Protein AF-0000000084554571 (afdb_homodimer)

Organism: NCBI:txid1418104

Solvent-accessible surface area (backbone atoms only — not comparable to full-atom values): 9280 Å² total; per-residue (Å²): 122,33,63,62,9,47,50,48,12,53,49,46,50,53,52,50,56,53,48,49,58,49,36,53,51,41,32,42,74,55,37,55,74,53,37,63,59,28,46,54,51,13,52,53,28,38,54,49,6,30,70,32,82,52,64,67,61,8,25,53,29,8,32,51,10,44,44,26,48,49,40,39,61,46,19,54,52,48,51,51,37,31,74,70,64,78,42,79,74,43,83,86,57,129,123,34,63,62,9,47,51,47,13,54,49,46,50,52,52,51,55,55,48,48,58,50,36,53,51,41,32,42,75,56,38,55,76,53,37,62,60,28,47,54,50,13,52,52,27,39,54,49,6,31,71,33,82,52,63,68,60,7,26,53,29,8,33,51,10,46,45,26,45,50,39,39,59,46,18,54,51,49,50,52,36,31,73,72,62,76,41,81,74,42,83,86,56,127

Structure (mmCIF, N/CA/C/O backbone):
data_AF-0000000084554571-model_v1
#
loop_
_entity.id
_entity.type
_entity.pdbx_description
1 polymer 'DUF4491 domain-containing protein'
#
loop_
_atom_site.group_PDB
_atom_site.id
_atom_site.type_symbol
_atom_site.label_atom_id
_atom_site.label_alt_id
_atom_site.label_comp_id
_atom_site.label_asym_id
_atom_site.label_entity_id
_atom_site.label_seq_id
_atom_site.pdbx_PDB_ins_code
_atom_site.Cartn_x
_atom_site.Cartn_y
_atom_site.Cartn_z
_atom_site.occupancy
_atom_site.B_iso_or_equiv
_atom_site.auth_seq_id
_atom_site.auth_comp_id
_atom_site.auth_asym_id
_atom_site.auth_atom_id
_atom_site.pdbx_PDB_model_num
ATOM 1 N N . MET A 1 1 ? -8.141 -26 0.543 1 84.19 1 MET A N 1
ATOM 2 C CA . MET A 1 1 ? -7.895 -24.609 0.918 1 84.19 1 MET A CA 1
ATOM 3 C C . MET A 1 1 ? -6.672 -24.062 0.195 1 84.19 1 MET A C 1
ATOM 5 O O . MET A 1 1 ? -5.703 -24.781 -0.039 1 84.19 1 MET A O 1
ATOM 9 N N . ASN A 1 2 ? -6.832 -22.969 -0.368 1 90.94 2 ASN A N 1
ATOM 10 C CA . ASN A 1 2 ? -5.738 -22.281 -1.036 1 90.94 2 ASN A CA 1
ATOM 11 C C . ASN A 1 2 ? -5.121 -21.203 -0.134 1 90.94 2 ASN A C 1
ATOM 13 O O . ASN A 1 2 ? -5.633 -20.094 -0.04 1 90.94 2 ASN A O 1
ATOM 17 N N . PHE A 1 3 ? -3.945 -21.531 0.481 1 95 3 PHE A N 1
ATOM 18 C CA . PHE A 1 3 ? -3.334 -20.641 1.462 1 95 3 PHE A CA 1
ATOM 19 C C . PHE A 1 3 ? -2.439 -19.625 0.777 1 95 3 PHE A C 1
ATOM 21 O O . PHE A 1 3 ? -2.049 -18.625 1.389 1 95 3 PHE A O 1
ATOM 28 N N . GLN A 1 4 ? -2.219 -19.812 -0.454 1 95.25 4 GLN A N 1
ATOM 29 C CA . GLN A 1 4 ? -1.295 -18.922 -1.146 1 95.25 4 GLN A CA 1
ATOM 30 C C . GLN A 1 4 ? -1.872 -17.516 -1.262 1 95.25 4 GLN A C 1
ATOM 32 O O . GLN A 1 4 ? -1.138 -16.531 -1.175 1 95.25 4 GLN A O 1
ATOM 37 N N . GLY A 1 5 ? -3.184 -17.5 -1.408 1 96.69 5 GLY A N 1
ATOM 38 C CA . GLY A 1 5 ? -3.822 -16.203 -1.517 1 96.69 5 GLY A CA 1
ATOM 39 C C . GLY A 1 5 ? -3.635 -15.344 -0.282 1 96.69 5 GLY A C 1
ATOM 40 O O . GLY A 1 5 ? -3.299 -14.164 -0.388 1 96.69 5 GLY A O 1
ATOM 41 N N . ILE A 1 6 ? -3.764 -15.906 0.87 1 97.06 6 ILE A N 1
ATOM 42 C CA . ILE A 1 6 ? -3.66 -15.133 2.102 1 97.06 6 ILE A CA 1
ATOM 43 C C . ILE A 1 6 ? -2.195 -14.812 2.391 1 97.06 6 ILE A C 1
ATOM 45 O O . ILE A 1 6 ? -1.877 -13.75 2.926 1 97.06 6 ILE A O 1
ATOM 49 N N . ILE A 1 7 ? -1.339 -15.664 2.02 1 97.94 7 ILE A N 1
ATOM 50 C CA . ILE A 1 7 ? 0.089 -15.414 2.184 1 97.94 7 ILE A CA 1
ATOM 51 C C . ILE A 1 7 ? 0.515 -14.25 1.298 1 97.94 7 ILE A C 1
ATOM 53 O O . ILE A 1 7 ? 1.23 -13.352 1.746 1 97.94 7 ILE A O 1
ATOM 57 N N . ILE A 1 8 ? 0.062 -14.242 0.077 1 98.06 8 ILE A N 1
ATOM 58 C CA . ILE A 1 8 ? 0.369 -13.148 -0.838 1 98.06 8 ILE A CA 1
ATOM 59 C C . ILE A 1 8 ? -0.195 -11.836 -0.288 1 98.06 8 ILE A C 1
ATOM 61 O O . ILE A 1 8 ? 0.486 -10.812 -0.293 1 98.06 8 ILE A O 1
ATOM 65 N N . GLY A 1 9 ? -1.412 -11.883 0.212 1 97.81 9 GLY A N 1
ATOM 66 C CA . GLY A 1 9 ? -1.988 -10.695 0.816 1 97.81 9 GLY A CA 1
ATOM 67 C C . GLY A 1 9 ? -1.173 -10.164 1.979 1 97.81 9 GLY A C 1
ATOM 68 O O . GLY A 1 9 ? -0.836 -8.977 2.018 1 97.81 9 GLY A O 1
ATOM 69 N N . LEU A 1 10 ? -0.844 -11.047 2.84 1 97.75 10 LEU A N 1
ATOM 70 C CA . LEU A 1 10 ? -0.085 -10.672 4.027 1 97.75 10 LEU A CA 1
ATOM 71 C C . LEU A 1 10 ? 1.273 -10.094 3.646 1 97.75 10 LEU A C 1
ATOM 73 O O . LEU A 1 10 ? 1.642 -9.008 4.102 1 97.75 10 LEU A O 1
ATOM 77 N N . PHE A 1 11 ? 1.975 -10.703 2.807 1 98.19 11 PHE A N 1
ATOM 78 C CA . PHE A 1 11 ? 3.332 -10.289 2.473 1 98.19 11 PHE A CA 1
ATOM 79 C C . PHE A 1 11 ? 3.316 -9.078 1.545 1 98.19 11 PHE A C 1
ATOM 81 O O . PHE A 1 11 ? 4.266 -8.289 1.526 1 98.19 11 PHE A O 1
ATOM 88 N N . SER A 1 12 ? 2.234 -8.898 0.736 1 97.81 12 SER A N 1
ATOM 89 C CA . SER A 1 12 ? 2.096 -7.664 -0.023 1 97.81 12 SER A CA 1
ATOM 90 C C . SER A 1 12 ? 2.088 -6.449 0.898 1 97.81 12 SER A C 1
ATOM 92 O O . SER A 1 12 ? 2.783 -5.465 0.642 1 97.81 12 SER A O 1
ATOM 94 N N . PHE A 1 13 ? 1.405 -6.582 1.97 1 97.5 13 PHE A N 1
ATOM 95 C CA . PHE A 1 13 ? 1.312 -5.473 2.908 1 97.5 13 PHE A CA 1
ATOM 96 C C . PHE A 1 13 ? 2.635 -5.266 3.637 1 97.5 13 PHE A C 1
ATOM 98 O O . PHE A 1 13 ? 3.025 -4.133 3.92 1 97.5 13 PHE A O 1
ATOM 105 N N . LEU A 1 14 ? 3.291 -6.297 3.949 1 97.69 14 LEU A N 1
ATOM 106 C CA . LEU A 1 14 ? 4.598 -6.176 4.586 1 97.69 14 LEU A CA 1
ATOM 107 C C . LEU A 1 14 ? 5.594 -5.492 3.652 1 97.69 14 LEU A C 1
ATOM 109 O O . LEU A 1 14 ? 6.32 -4.586 4.07 1 97.69 14 LEU A O 1
ATOM 113 N N . ILE A 1 15 ? 5.535 -5.875 2.367 1 98.38 15 ILE A N 1
ATOM 114 C CA . ILE A 1 15 ? 6.426 -5.293 1.37 1 98.38 15 ILE A CA 1
ATOM 115 C C . ILE A 1 15 ? 6.113 -3.807 1.205 1 98.38 15 ILE A C 1
ATOM 117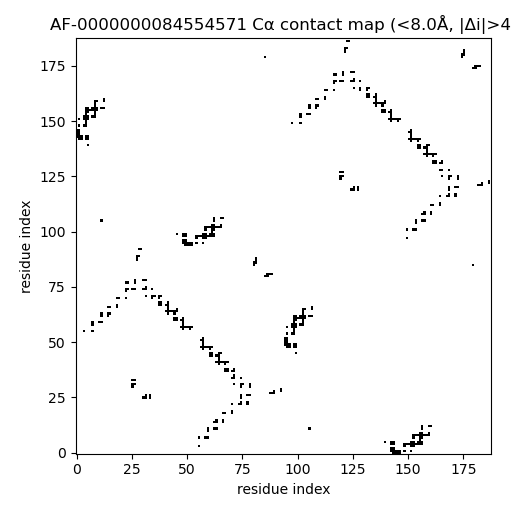 O O . ILE A 1 15 ? 7.004 -2.963 1.316 1 98.38 15 ILE A O 1
ATOM 121 N N . ILE A 1 16 ? 4.871 -3.523 0.999 1 97.12 16 ILE A N 1
ATOM 122 C CA . ILE A 1 16 ? 4.457 -2.145 0.766 1 97.12 16 ILE A CA 1
ATOM 123 C C . ILE A 1 16 ? 4.734 -1.306 2.012 1 97.12 16 ILE A C 1
ATOM 125 O O . ILE A 1 16 ? 5.215 -0.174 1.911 1 97.12 16 ILE A O 1
ATOM 129 N N . GLY A 1 17 ? 4.508 -1.879 3.18 1 95.88 17 GLY A N 1
ATOM 130 C CA . GLY A 1 17 ? 4.805 -1.206 4.434 1 95.88 17 GLY A CA 1
ATOM 131 C C . GLY A 1 17 ? 6.273 -0.862 4.594 1 95.88 17 GLY A C 1
ATOM 132 O O . GLY A 1 17 ? 6.613 0.205 5.109 1 95.88 17 GLY A O 1
ATOM 133 N N . ILE A 1 18 ? 7.09 -1.704 4.176 1 98.12 18 ILE A N 1
ATOM 134 C CA . ILE A 1 18 ? 8.531 -1.5 4.266 1 98.12 18 ILE A CA 1
ATOM 135 C C . ILE A 1 18 ? 8.961 -0.421 3.273 1 98.12 18 ILE A C 1
ATOM 137 O O . ILE A 1 18 ? 9.883 0.353 3.551 1 98.12 18 ILE A O 1
ATOM 141 N N . PHE A 1 19 ? 8.32 -0.324 2.162 1 98.38 19 PHE A N 1
ATOM 142 C CA . PHE A 1 19 ? 8.703 0.639 1.136 1 98.38 19 PHE A CA 1
ATOM 143 C C . PHE A 1 19 ? 8.375 2.061 1.578 1 98.38 19 PHE A C 1
ATOM 145 O O . PHE A 1 19 ? 9.023 3.016 1.147 1 98.38 19 PHE A O 1
ATOM 152 N N . HIS A 1 20 ? 7.426 2.264 2.531 1 97 20 HIS A N 1
ATOM 153 C CA . HIS A 1 20 ? 7.078 3.596 3.012 1 97 20 HIS A CA 1
ATOM 154 C C . HIS A 1 20 ? 8.258 4.258 3.715 1 97 20 HIS A C 1
ATOM 156 O O . HIS A 1 20 ? 8.734 5.309 3.281 1 97 20 HIS A O 1
ATOM 162 N N . PRO A 1 21 ? 8.758 3.625 4.73 1 97.56 21 PRO A N 1
ATOM 163 C CA . PRO A 1 21 ? 9.906 4.266 5.371 1 97.56 21 PRO A CA 1
ATOM 164 C C . PRO A 1 21 ? 11.125 4.355 4.449 1 97.56 21 PRO A C 1
ATOM 166 O O . PRO A 1 21 ? 11.922 5.285 4.57 1 97.56 21 PRO A O 1
ATOM 169 N N . ILE A 1 22 ? 11.266 3.453 3.58 1 98.38 22 ILE A N 1
ATOM 170 C CA . ILE A 1 22 ? 12.352 3.531 2.605 1 98.38 22 ILE A CA 1
ATOM 171 C C . ILE A 1 22 ? 12.227 4.82 1.798 1 98.38 22 ILE A C 1
ATOM 173 O O . ILE A 1 22 ? 13.211 5.535 1.604 1 98.38 22 ILE A O 1
ATOM 177 N N . VAL A 1 23 ? 11.008 5.102 1.328 1 98.38 23 VAL A N 1
ATOM 178 C CA . VAL A 1 23 ? 10.758 6.305 0.541 1 98.38 23 VAL A CA 1
ATOM 179 C C . VAL A 1 23 ? 11.008 7.547 1.399 1 98.38 23 VAL A C 1
ATOM 181 O O . VAL A 1 23 ? 11.609 8.516 0.939 1 98.38 23 VAL A O 1
ATOM 184 N N . ILE A 1 24 ? 10.547 7.496 2.658 1 97.94 24 ILE A N 1
ATOM 185 C CA . ILE A 1 24 ? 10.719 8.625 3.566 1 97.94 24 ILE A CA 1
ATOM 186 C C . ILE A 1 24 ? 12.211 8.898 3.779 1 97.94 24 ILE A C 1
ATOM 188 O O . ILE A 1 24 ? 12.664 10.031 3.615 1 97.94 24 ILE A O 1
ATOM 192 N N . LYS A 1 25 ? 12.93 7.875 4.086 1 97.5 25 LYS A N 1
ATOM 193 C CA . LYS A 1 25 ? 14.367 8.031 4.316 1 97.5 25 LYS A CA 1
ATOM 194 C C . LYS A 1 25 ? 15.094 8.406 3.027 1 97.5 25 LYS A C 1
ATOM 196 O O . LYS A 1 25 ? 16.031 9.203 3.049 1 97.5 25 LYS A O 1
ATOM 201 N N . GLY A 1 26 ? 14.703 7.801 1.916 1 97.06 26 GLY A N 1
ATOM 202 C CA . GLY A 1 26 ? 15.281 8.156 0.63 1 97.06 26 GLY A CA 1
ATOM 203 C C . GLY A 1 26 ? 15.133 9.625 0.294 1 97.06 26 GLY A C 1
ATOM 204 O O . GLY A 1 26 ? 16.094 10.266 -0.125 1 97.06 26 GLY A O 1
ATOM 205 N N . GLU A 1 27 ? 13.914 10.062 0.47 1 96.62 27 GLU A N 1
ATOM 206 C CA . GLU A 1 27 ? 13.672 11.484 0.215 1 96.62 27 GLU A CA 1
ATOM 207 C C . GLU A 1 27 ? 14.477 12.359 1.174 1 96.62 27 GLU A C 1
ATOM 209 O O . GLU A 1 27 ? 15.023 13.391 0.773 1 96.62 27 GLU A O 1
ATOM 214 N N . TYR A 1 28 ? 14.539 11.93 2.443 1 96.81 28 TYR A N 1
ATOM 215 C CA . TYR A 1 28 ? 15.242 12.688 3.479 1 96.81 28 TYR A CA 1
ATOM 216 C C . TYR A 1 28 ? 16.719 12.828 3.146 1 96.81 28 TYR A C 1
ATOM 218 O O . TYR A 1 28 ? 17.281 13.93 3.215 1 96.81 28 TYR A O 1
ATOM 226 N N . TYR A 1 29 ? 17.359 11.844 2.643 1 96.62 29 TYR A N 1
ATOM 227 C CA . TYR A 1 29 ? 18.797 11.852 2.453 1 96.62 29 TYR A CA 1
ATOM 228 C C . TYR A 1 29 ? 19.156 12.25 1.027 1 96.62 29 TYR A C 1
ATOM 230 O O . TYR A 1 29 ? 20.203 12.875 0.794 1 96.62 29 TYR A O 1
ATOM 238 N N . PHE A 1 30 ? 18.281 11.938 -0.005 1 95.56 30 PHE A N 1
ATOM 239 C CA . PHE A 1 30 ? 18.719 12.062 -1.392 1 95.56 30 PHE A CA 1
ATOM 240 C C . PHE A 1 30 ? 17.719 12.875 -2.201 1 95.56 30 PHE A C 1
ATOM 242 O O . PHE A 1 30 ? 17.922 13.102 -3.396 1 95.56 30 PHE A O 1
ATOM 249 N N . SER A 1 31 ? 16.609 13.297 -1.577 1 93.5 31 SER A N 1
ATOM 250 C CA . SER A 1 31 ? 15.516 13.969 -2.291 1 93.5 31 SER A CA 1
ATOM 251 C C . SER A 1 31 ? 14.891 13.047 -3.328 1 93.5 31 SER A C 1
ATOM 253 O O . SER A 1 31 ? 15.117 11.836 -3.312 1 93.5 31 SER A O 1
ATOM 255 N N . LYS A 1 32 ? 14.016 13.531 -4.145 1 95.62 32 LYS A N 1
ATOM 256 C CA . LYS A 1 32 ? 13.328 12.734 -5.152 1 95.62 32 LYS A CA 1
ATOM 257 C C . LYS A 1 32 ? 14.281 12.312 -6.266 1 95.62 32 LYS A C 1
ATOM 259 O O . LYS A 1 32 ? 13.922 11.516 -7.133 1 95.62 32 LYS A O 1
ATOM 264 N N . LYS A 1 33 ? 15.438 12.75 -6.23 1 96.12 33 LYS A N 1
ATOM 265 C CA . LYS A 1 33 ? 16.406 12.508 -7.293 1 96.12 33 LYS A CA 1
ATOM 266 C C . LYS A 1 33 ? 16.844 11.047 -7.32 1 96.12 33 LYS A C 1
ATOM 268 O O . LYS A 1 33 ? 17.469 10.594 -8.281 1 96.12 33 LYS A O 1
ATOM 273 N N . ILE A 1 34 ? 16.5 10.328 -6.332 1 97.38 34 ILE A N 1
ATOM 274 C CA . ILE A 1 34 ? 16.891 8.93 -6.258 1 97.38 34 ILE A CA 1
ATOM 275 C C . ILE A 1 34 ? 15.891 8.07 -7.039 1 97.38 34 ILE A C 1
ATOM 277 O O . ILE A 1 34 ? 15.992 6.84 -7.043 1 97.38 34 ILE A O 1
ATOM 281 N N . TRP A 1 35 ? 14.938 8.664 -7.734 1 98 35 TRP A N 1
ATOM 282 C CA . TRP A 1 35 ? 13.844 7.977 -8.414 1 98 35 TRP A CA 1
ATOM 283 C C . TRP A 1 35 ? 14.375 6.957 -9.414 1 98 35 TRP A C 1
ATOM 285 O O . TRP A 1 35 ? 13.781 5.895 -9.602 1 98 35 TRP A O 1
ATOM 295 N N . PRO A 1 36 ? 15.578 7.148 -10.078 1 98.5 36 PRO A N 1
ATOM 296 C CA . PRO A 1 36 ? 16.031 6.18 -11.078 1 98.5 36 PRO A CA 1
ATOM 297 C C . PRO A 1 36 ? 16.391 4.828 -10.461 1 98.5 36 PRO A C 1
ATOM 299 O O . PRO A 1 36 ? 16.281 3.795 -11.125 1 98.5 36 PRO A O 1
ATOM 302 N N . ILE A 1 37 ? 16.875 4.848 -9.242 1 98.5 37 ILE A N 1
ATOM 303 C CA . ILE A 1 37 ? 17.203 3.605 -8.547 1 98.5 37 ILE A CA 1
ATOM 304 C C . ILE A 1 37 ? 15.945 2.758 -8.398 1 98.5 37 ILE A C 1
ATOM 306 O O . ILE A 1 37 ? 15.969 1.546 -8.633 1 98.5 37 ILE A O 1
ATOM 310 N N . PH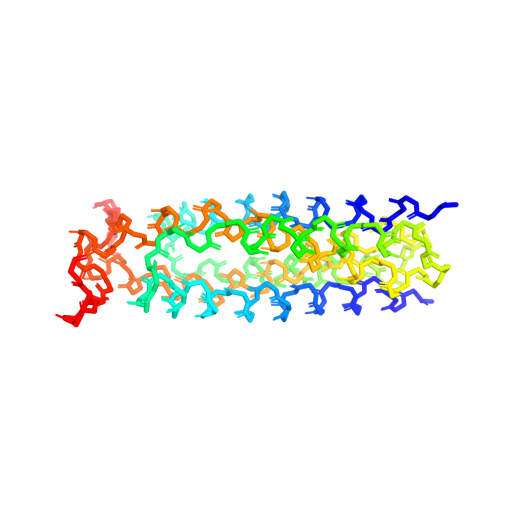E A 1 38 ? 14.828 3.359 -8.094 1 98.81 38 PHE A N 1
ATOM 311 C CA . PHE A 1 38 ? 13.562 2.65 -7.957 1 98.81 38 PHE A CA 1
ATOM 312 C C . PHE A 1 38 ? 13.07 2.146 -9.312 1 98.81 38 PHE A C 1
ATOM 314 O O . PHE A 1 38 ? 12.484 1.067 -9.398 1 98.81 38 PHE A O 1
ATOM 321 N N . LEU A 1 39 ? 13.305 2.912 -10.32 1 98.75 39 LEU A N 1
ATOM 322 C CA . LEU A 1 39 ? 12.938 2.477 -11.664 1 98.75 39 LEU A CA 1
ATOM 323 C C . LEU A 1 39 ? 13.719 1.234 -12.07 1 98.75 39 LEU A C 1
ATOM 325 O O . LEU A 1 39 ? 13.141 0.254 -12.539 1 98.75 39 LEU A O 1
ATOM 329 N N . LEU A 1 40 ? 15.008 1.349 -11.875 1 98.81 40 LEU A N 1
ATOM 330 C CA . LEU A 1 40 ? 15.875 0.236 -12.242 1 98.81 40 LEU A CA 1
ATOM 331 C C . LEU A 1 40 ? 15.5 -1.022 -11.461 1 98.81 40 LEU A C 1
ATOM 333 O O . LEU A 1 40 ? 15.328 -2.092 -12.055 1 98.81 40 LEU A O 1
ATOM 337 N N . LEU A 1 41 ? 15.375 -0.908 -10.164 1 98.75 41 LEU A N 1
ATOM 338 C CA . LEU A 1 41 ? 15 -2.041 -9.32 1 98.75 41 LEU A CA 1
ATOM 339 C C . LEU A 1 41 ? 13.625 -2.572 -9.703 1 98.75 41 LEU A C 1
ATOM 341 O O . LEU A 1 41 ? 13.406 -3.785 -9.719 1 98.75 41 LEU A O 1
ATOM 345 N N . GLY A 1 42 ? 12.656 -1.648 -9.977 1 98.81 42 GLY A N 1
ATOM 346 C CA . GLY A 1 42 ? 11.328 -2.062 -10.422 1 98.81 42 GLY A CA 1
ATOM 347 C C . GLY A 1 42 ? 11.359 -2.928 -11.664 1 98.81 42 GLY A C 1
ATOM 348 O O . GLY A 1 42 ? 10.719 -3.979 -11.711 1 98.81 42 GLY A O 1
ATOM 349 N N . ILE A 1 43 ? 12.125 -2.529 -12.625 1 98.62 43 ILE A N 1
ATOM 350 C CA . ILE A 1 43 ? 12.258 -3.268 -13.875 1 98.62 43 ILE A CA 1
ATOM 351 C C . ILE A 1 43 ? 12.875 -4.641 -13.602 1 98.62 43 ILE A C 1
ATOM 353 O O . ILE A 1 43 ? 12.383 -5.656 -14.102 1 98.62 43 ILE A O 1
ATOM 357 N N . ILE A 1 44 ? 13.891 -4.715 -12.805 1 98.75 44 ILE A N 1
ATOM 358 C CA . ILE A 1 44 ? 14.57 -5.965 -12.477 1 98.75 44 ILE A CA 1
ATOM 359 C C . ILE A 1 44 ? 13.594 -6.922 -11.805 1 98.75 44 ILE A C 1
ATOM 361 O O . ILE A 1 44 ? 13.484 -8.086 -12.195 1 98.75 44 ILE A O 1
ATOM 365 N N . PHE A 1 45 ? 12.828 -6.488 -10.82 1 98.81 45 PHE A N 1
ATOM 366 C CA . PHE A 1 45 ? 11.906 -7.344 -10.078 1 98.81 45 PHE A CA 1
ATOM 367 C C . PHE A 1 45 ? 10.758 -7.801 -10.977 1 98.81 45 PHE A C 1
ATOM 369 O O . PHE A 1 45 ? 10.266 -8.922 -10.836 1 98.81 45 PHE A O 1
ATOM 376 N N . ILE A 1 46 ? 10.328 -6.914 -11.875 1 98.44 46 ILE A N 1
ATOM 377 C CA . ILE A 1 46 ? 9.266 -7.289 -12.797 1 98.44 46 ILE A CA 1
ATOM 378 C C . ILE A 1 46 ? 9.758 -8.383 -13.742 1 98.44 46 ILE A C 1
ATOM 380 O O . ILE A 1 46 ? 9.055 -9.367 -13.984 1 98.44 46 ILE A O 1
ATOM 384 N N . ILE A 1 47 ? 10.945 -8.258 -14.281 1 98.44 47 ILE A N 1
ATOM 385 C CA . ILE A 1 47 ? 11.539 -9.258 -15.164 1 98.44 47 ILE A CA 1
ATOM 386 C C . ILE A 1 47 ? 11.695 -10.578 -14.406 1 98.44 47 ILE A C 1
ATOM 388 O O . ILE A 1 47 ? 11.375 -11.648 -14.938 1 98.44 47 ILE A O 1
ATOM 392 N N . LEU A 1 48 ? 12.203 -10.516 -13.172 1 98.38 48 LEU A N 1
ATOM 393 C CA . LEU A 1 48 ? 12.344 -11.719 -12.352 1 98.38 48 LEU A CA 1
ATOM 394 C C . LEU A 1 48 ? 10.992 -12.375 -12.109 1 98.38 48 LEU A C 1
ATOM 396 O O . LEU A 1 48 ? 10.875 -13.602 -12.172 1 98.38 48 LEU A O 1
ATOM 400 N N . SER A 1 49 ? 10 -11.547 -11.797 1 98.38 49 SER A N 1
ATOM 401 C CA . SER A 1 49 ? 8.648 -12.047 -11.586 1 98.38 49 SER A CA 1
ATOM 402 C C . SER A 1 49 ? 8.148 -12.828 -12.805 1 98.38 49 SER A C 1
ATOM 404 O O . SER A 1 49 ? 7.527 -13.883 -12.656 1 98.38 49 SER A O 1
ATOM 406 N N . LEU A 1 50 ? 8.445 -12.398 -13.984 1 97.88 50 LEU A N 1
ATOM 407 C CA . LEU A 1 50 ? 7.977 -12.992 -15.234 1 97.88 50 LEU A CA 1
ATOM 408 C C . LEU A 1 50 ? 8.664 -14.336 -15.492 1 97.88 50 LEU A C 1
ATOM 410 O O . LEU A 1 50 ? 8.109 -15.203 -16.172 1 97.88 50 LEU A O 1
ATOM 414 N N . ASN A 1 51 ? 9.836 -14.531 -14.867 1 97.5 51 ASN A N 1
ATOM 415 C CA . ASN A 1 51 ? 10.656 -15.68 -15.242 1 9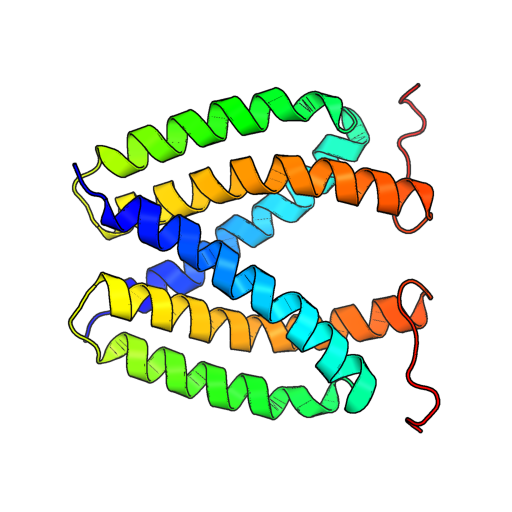7.5 51 ASN A CA 1
ATOM 416 C C . ASN A 1 51 ? 10.695 -16.719 -14.125 1 97.5 51 ASN A C 1
ATOM 418 O O . ASN A 1 51 ? 11.289 -17.797 -14.289 1 97.5 51 ASN A O 1
ATOM 422 N N . ILE A 1 52 ? 10.086 -16.438 -13.047 1 96.12 52 ILE A N 1
ATOM 423 C CA . ILE A 1 52 ? 10.047 -17.375 -11.922 1 96.12 52 ILE A CA 1
ATOM 424 C C . ILE A 1 52 ? 8.828 -18.281 -12.047 1 96.12 52 ILE A C 1
ATOM 426 O O . ILE A 1 52 ? 7.719 -17.812 -12.312 1 96.12 52 ILE A O 1
ATOM 430 N N . LYS A 1 53 ? 8.969 -19.516 -11.883 1 93.38 53 LYS A N 1
ATOM 431 C CA . LYS A 1 53 ? 7.914 -20.516 -12.094 1 93.38 53 LYS A CA 1
ATOM 432 C C . LYS A 1 53 ? 6.984 -20.594 -10.891 1 93.38 53 LYS A C 1
ATOM 434 O O . LYS A 1 53 ? 5.773 -20.75 -11.039 1 93.38 53 LYS A O 1
ATOM 439 N N . GLY A 1 54 ? 7.535 -20.5 -9.703 1 94.81 54 GLY A N 1
ATOM 440 C CA . GLY A 1 54 ? 6.707 -20.562 -8.508 1 94.81 54 GLY A CA 1
ATOM 441 C C . GLY A 1 54 ? 5.738 -19.391 -8.391 1 94.81 54 GLY A C 1
ATOM 442 O O . GLY A 1 54 ? 6.148 -18.234 -8.43 1 94.81 54 GLY A O 1
ATOM 443 N N . GLN A 1 55 ? 4.488 -19.75 -8.289 1 93.5 55 GLN A N 1
ATOM 444 C CA . GLN A 1 55 ? 3.445 -18.734 -8.32 1 93.5 55 GLN A CA 1
ATOM 445 C C . GLN A 1 55 ? 3.58 -17.766 -7.148 1 93.5 55 GLN A C 1
ATOM 447 O O . GLN A 1 55 ? 3.441 -16.562 -7.312 1 93.5 55 GLN A O 1
ATOM 452 N N . LEU A 1 56 ? 3.822 -18.328 -6.016 1 96.31 56 LEU A N 1
ATOM 453 C CA . LEU A 1 56 ? 3.943 -17.516 -4.812 1 96.31 56 LEU A CA 1
ATOM 454 C C . LEU A 1 56 ? 5.105 -16.531 -4.941 1 96.31 56 LEU A C 1
ATOM 456 O O . LEU A 1 56 ? 4.93 -15.328 -4.758 1 96.31 56 LEU A O 1
ATOM 460 N N . LEU A 1 57 ? 6.223 -17.078 -5.297 1 97.19 57 LEU A N 1
ATOM 461 C CA . LEU A 1 57 ? 7.414 -16.234 -5.406 1 97.19 57 LEU A CA 1
ATOM 462 C C . LEU A 1 57 ? 7.277 -15.25 -6.555 1 97.19 57 LEU A C 1
ATOM 464 O O . LEU A 1 57 ? 7.691 -14.094 -6.438 1 97.19 57 LEU A O 1
ATOM 468 N N . SER A 1 58 ? 6.738 -15.664 -7.656 1 98.12 58 SER A N 1
ATOM 469 C CA . SER A 1 58 ? 6.48 -14.773 -8.781 1 98.12 58 SER A CA 1
ATOM 470 C C . SER A 1 58 ? 5.594 -13.602 -8.359 1 98.12 58 SER A C 1
ATOM 472 O O . SER A 1 58 ? 5.871 -12.453 -8.711 1 98.12 58 SER A O 1
ATOM 474 N N . ALA A 1 59 ? 4.531 -13.852 -7.586 1 98.06 59 ALA A N 1
ATOM 475 C CA . ALA A 1 59 ? 3.604 -12.82 -7.133 1 98.06 59 ALA A CA 1
ATOM 476 C C . ALA A 1 59 ? 4.305 -11.82 -6.215 1 98.06 59 ALA A C 1
ATOM 478 O O . ALA A 1 59 ? 4.133 -10.609 -6.363 1 98.06 59 ALA A O 1
ATOM 479 N N . LEU A 1 60 ? 5.078 -12.312 -5.332 1 98.5 60 LEU A N 1
ATOM 480 C CA . LEU A 1 60 ? 5.754 -11.438 -4.379 1 98.5 60 LEU A CA 1
ATOM 481 C C . LEU A 1 60 ? 6.809 -10.586 -5.074 1 98.5 60 LEU A C 1
ATOM 483 O O . LEU A 1 60 ? 6.988 -9.414 -4.73 1 98.5 60 LEU A O 1
ATOM 487 N N . LEU A 1 61 ? 7.469 -11.172 -6.047 1 98.69 61 LEU A N 1
ATOM 488 C CA . LEU A 1 61 ? 8.406 -10.383 -6.848 1 98.69 61 LEU A CA 1
ATOM 489 C C . LEU A 1 61 ? 7.668 -9.336 -7.672 1 98.69 61 LEU A C 1
ATOM 491 O O . LEU A 1 61 ? 8.164 -8.219 -7.844 1 98.69 61 LEU A O 1
ATOM 495 N N . GLY A 1 62 ? 6.5 -9.672 -8.188 1 98.44 62 GLY A N 1
ATOM 496 C CA . GLY A 1 62 ? 5.664 -8.703 -8.867 1 98.44 62 GLY A CA 1
ATOM 497 C C . GLY A 1 62 ? 5.266 -7.531 -7.988 1 98.44 62 GLY A C 1
ATOM 498 O O . GLY A 1 62 ? 5.414 -6.375 -8.383 1 98.44 62 GLY A O 1
ATOM 499 N N . VAL A 1 63 ? 4.844 -7.844 -6.805 1 98.69 63 VAL A N 1
ATOM 500 C CA . VAL A 1 63 ? 4.461 -6.816 -5.84 1 98.69 63 VAL A CA 1
ATOM 501 C C . VAL A 1 63 ? 5.668 -5.949 -5.496 1 98.69 63 VAL A C 1
ATOM 503 O O . VAL A 1 63 ? 5.555 -4.727 -5.402 1 98.69 63 VAL A O 1
ATOM 506 N N . THR A 1 64 ? 6.785 -6.562 -5.305 1 98.88 64 THR A N 1
ATOM 507 C CA . THR A 1 64 ? 8.008 -5.824 -5.008 1 98.88 64 THR A CA 1
ATOM 508 C C . THR A 1 64 ? 8.375 -4.895 -6.16 1 98.88 64 THR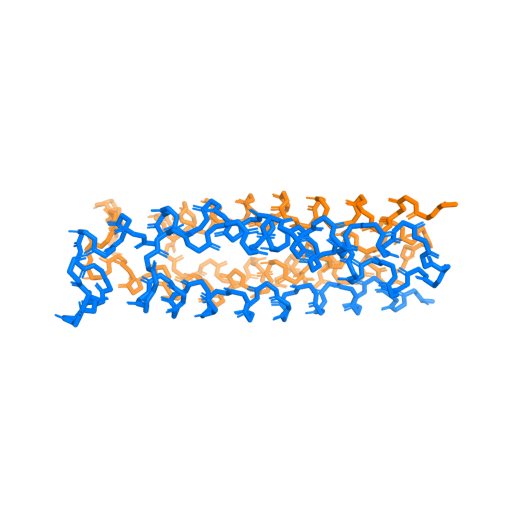 A C 1
ATOM 510 O O . THR A 1 64 ? 8.742 -3.742 -5.941 1 98.88 64 THR A O 1
ATOM 513 N N . GLY A 1 65 ? 8.258 -5.391 -7.363 1 98.75 65 GLY A N 1
ATOM 514 C CA . GLY A 1 65 ? 8.523 -4.566 -8.531 1 98.75 65 GLY A CA 1
ATOM 515 C C . GLY A 1 65 ? 7.613 -3.354 -8.625 1 98.75 65 GLY A C 1
ATOM 516 O O . GLY A 1 65 ? 8.086 -2.234 -8.844 1 98.75 65 GLY A O 1
ATOM 517 N N . PHE A 1 66 ? 6.359 -3.51 -8.391 1 98.69 66 PHE A N 1
ATOM 518 C CA . PHE A 1 66 ? 5.406 -2.408 -8.461 1 98.69 66 PHE A CA 1
ATOM 519 C C . PHE A 1 66 ? 5.574 -1.471 -7.27 1 98.69 66 PH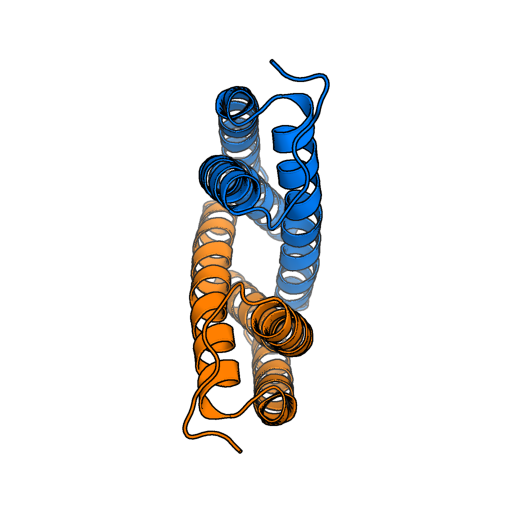E A C 1
ATOM 521 O O . PHE A 1 66 ? 5.301 -0.273 -7.371 1 98.69 66 PHE A O 1
ATOM 528 N N . SER A 1 67 ? 6.043 -1.993 -6.113 1 98.75 67 SER A N 1
ATOM 529 C CA . SER A 1 67 ? 6.379 -1.123 -4.988 1 98.75 67 SER A CA 1
ATOM 530 C C . SER A 1 67 ? 7.527 -0.183 -5.344 1 98.75 67 SER A C 1
ATOM 532 O O . SER A 1 67 ? 7.52 0.987 -4.957 1 98.75 67 SER A O 1
ATOM 534 N N . CYS A 1 68 ? 8.492 -0.708 -6.051 1 98.81 68 CYS A N 1
ATOM 535 C CA . CYS A 1 68 ? 9.578 0.142 -6.523 1 98.81 68 CYS A CA 1
ATOM 536 C C . CYS A 1 68 ? 9.055 1.225 -7.461 1 98.81 68 CYS A C 1
ATOM 538 O O . CYS A 1 68 ? 9.406 2.398 -7.312 1 98.81 68 CYS A O 1
ATOM 540 N N . LEU A 1 69 ? 8.211 0.881 -8.359 1 98.56 69 LEU A N 1
ATOM 541 C CA . LEU A 1 69 ? 7.656 1.855 -9.289 1 98.56 69 LEU A CA 1
ATOM 542 C C . LEU A 1 69 ? 6.781 2.867 -8.562 1 98.56 69 LEU A C 1
ATOM 544 O O . LEU A 1 69 ? 6.844 4.066 -8.836 1 98.56 69 LEU A O 1
ATOM 548 N N . TRP A 1 70 ? 5.969 2.404 -7.676 1 98.19 70 TRP A N 1
ATOM 549 C CA . TRP A 1 70 ? 5.125 3.277 -6.867 1 98.19 70 TRP A CA 1
ATOM 550 C C . TRP A 1 70 ? 5.973 4.254 -6.055 1 98.19 70 TRP A C 1
ATOM 552 O O . TRP A 1 70 ? 5.555 5.391 -5.809 1 98.19 70 TRP A O 1
ATOM 562 N N . SER A 1 71 ? 7.156 3.818 -5.629 1 98.62 71 SER A N 1
ATOM 563 C CA . SER A 1 71 ? 8.062 4.633 -4.82 1 98.62 71 SER A CA 1
ATOM 564 C C . SER A 1 71 ? 8.492 5.887 -5.574 1 98.62 71 SER A C 1
ATOM 566 O O . SER A 1 71 ? 8.781 6.914 -4.957 1 98.62 71 SER A O 1
ATOM 568 N N . ILE A 1 72 ? 8.492 5.789 -6.867 1 98.38 72 ILE A N 1
ATOM 569 C CA . ILE A 1 72 ? 8.852 6.949 -7.672 1 98.38 72 ILE A CA 1
ATOM 570 C C . ILE A 1 72 ? 7.828 8.062 -7.469 1 98.38 72 ILE A C 1
ATOM 572 O O . ILE A 1 72 ? 8.195 9.203 -7.172 1 98.38 72 ILE A O 1
ATOM 576 N N . HIS A 1 73 ? 6.547 7.68 -7.621 1 97.5 73 HIS A N 1
ATOM 577 C CA . HIS A 1 73 ? 5.465 8.625 -7.367 1 97.5 73 HIS A CA 1
ATOM 578 C C . HIS A 1 73 ? 5.465 9.086 -5.91 1 97.5 73 HIS A C 1
ATOM 580 O O . HIS A 1 73 ? 5.281 10.266 -5.633 1 97.5 73 HIS A O 1
ATOM 586 N N . GLU A 1 74 ? 5.73 8.203 -5.02 1 97.44 74 GLU A N 1
ATOM 587 C CA . GLU A 1 74 ? 5.668 8.477 -3.586 1 97.44 74 GLU A CA 1
ATOM 588 C C . GLU A 1 74 ? 6.785 9.422 -3.15 1 97.44 74 GLU A C 1
ATOM 590 O O . GLU A 1 74 ? 6.617 10.203 -2.215 1 97.44 74 GLU A O 1
ATOM 595 N N . LEU A 1 75 ? 7.898 9.352 -3.854 1 98.19 75 LEU A N 1
ATOM 596 C CA . LEU A 1 75 ? 8.984 10.281 -3.574 1 98.19 75 LEU A CA 1
ATOM 597 C C . LEU A 1 75 ? 8.547 11.719 -3.814 1 98.19 75 LEU A C 1
ATOM 599 O O . LEU A 1 75 ? 8.867 12.609 -3.023 1 98.19 75 LEU A O 1
ATOM 603 N N . ILE A 1 76 ? 7.824 11.906 -4.883 1 97.56 76 ILE A N 1
ATOM 604 C CA . ILE A 1 76 ? 7.332 13.234 -5.234 1 97.56 76 ILE A CA 1
ATOM 605 C C . ILE A 1 76 ? 6.336 13.711 -4.18 1 97.56 76 ILE A C 1
ATOM 607 O O . ILE A 1 76 ? 6.43 14.836 -3.695 1 97.56 76 ILE A O 1
ATOM 611 N N . GLU A 1 77 ? 5.426 12.805 -3.787 1 97.06 77 GLU A N 1
ATOM 612 C CA . GLU A 1 77 ? 4.441 13.141 -2.762 1 97.06 77 GLU A CA 1
ATOM 613 C C . GLU A 1 77 ? 5.113 13.422 -1.421 1 97.06 77 GLU A C 1
ATOM 615 O O . GLU A 1 77 ? 4.699 14.32 -0.688 1 97.06 77 GLU A O 1
ATOM 620 N N . GLN A 1 78 ? 6.078 12.641 -1.127 1 97 78 GLN A N 1
ATOM 621 C CA . GLN A 1 78 ? 6.801 12.82 0.127 1 97 78 GLN A CA 1
ATOM 622 C C . GLN A 1 78 ? 7.488 14.18 0.171 1 97 78 GLN A C 1
ATOM 624 O O . GLN A 1 78 ? 7.488 14.852 1.209 1 97 78 GLN A O 1
ATOM 629 N N . GLU A 1 79 ? 8.055 14.57 -0.903 1 97.12 79 GLU A N 1
ATOM 630 C CA . GLU A 1 79 ? 8.664 15.898 -0.98 1 97.12 79 GLU A CA 1
ATOM 631 C C . GLU A 1 79 ? 7.629 16.984 -0.713 1 97.12 79 GLU A C 1
ATOM 633 O O . GLU A 1 79 ? 7.918 17.969 -0.019 1 97.12 79 GLU A O 1
ATOM 638 N N . GLN A 1 80 ? 6.418 16.828 -1.308 1 96.81 80 GLN A N 1
ATOM 639 C CA . GLN A 1 80 ? 5.348 17.797 -1.072 1 96.81 80 GLN A CA 1
ATOM 640 C C . GLN A 1 80 ? 4.945 17.812 0.4 1 96.81 80 GLN A C 1
ATOM 642 O O . GLN A 1 80 ? 4.664 18.891 0.954 1 96.81 80 GLN A O 1
ATOM 647 N N . ARG A 1 81 ? 4.941 16.719 1.04 1 96.12 81 ARG A N 1
ATOM 648 C CA . ARG A 1 81 ? 4.613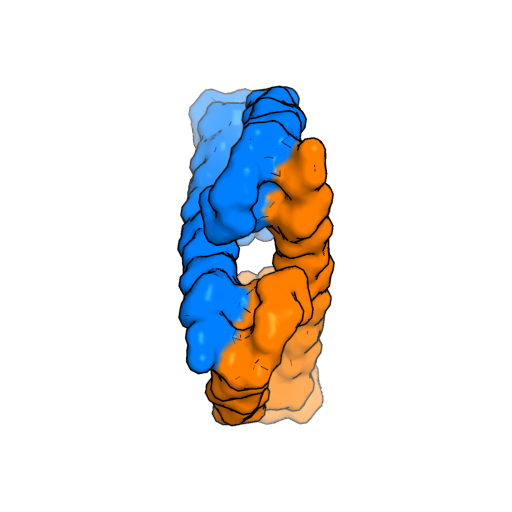 16.656 2.461 1 96.12 81 ARG A CA 1
ATOM 649 C C . ARG A 1 81 ? 5.66 17.375 3.299 1 96.12 81 ARG A C 1
ATOM 651 O O . ARG A 1 81 ? 5.324 18.016 4.297 1 96.12 81 ARG A O 1
ATOM 658 N N . VAL A 1 82 ? 6.883 17.25 2.861 1 96.19 82 VAL A N 1
ATOM 659 C CA . VAL A 1 82 ? 7.961 17.938 3.557 1 96.19 82 VAL A CA 1
ATOM 660 C C . VAL A 1 82 ? 7.801 19.453 3.385 1 96.19 82 VAL A C 1
ATOM 662 O O . VAL A 1 82 ? 7.938 20.203 4.348 1 96.19 82 VAL A O 1
ATOM 665 N N . LYS A 1 83 ? 7.445 19.828 2.207 1 95.94 83 LYS A N 1
ATOM 666 C CA . LYS A 1 83 ? 7.234 21.25 1.919 1 95.94 83 LYS A CA 1
ATOM 667 C C . LYS A 1 83 ? 6.086 21.812 2.748 1 95.94 83 LYS A C 1
ATOM 669 O O . LYS A 1 83 ? 6.129 22.969 3.164 1 95.94 83 LYS A O 1
ATOM 674 N N . LYS A 1 84 ? 5.109 20.953 3.029 1 95.69 84 LYS A N 1
ATOM 675 C CA . LYS A 1 84 ? 3.947 21.359 3.809 1 95.69 84 LYS A CA 1
ATOM 676 C C . LYS A 1 84 ? 4.242 21.312 5.305 1 95.69 84 LYS A C 1
ATOM 678 O O . LYS A 1 84 ? 3.389 21.656 6.125 1 95.69 84 LYS A O 1
ATOM 683 N N . GLY A 1 85 ? 5.367 20.734 5.648 1 93.81 85 GLY A N 1
ATOM 684 C CA . GLY A 1 85 ? 5.789 20.719 7.039 1 93.81 85 GLY A CA 1
ATOM 685 C C . GLY A 1 85 ? 5.316 19.484 7.789 1 93.81 85 GLY A C 1
ATOM 686 O O . GLY A 1 85 ? 5.371 19.438 9.023 1 93.81 85 GLY A O 1
ATOM 687 N N . TRP A 1 86 ? 4.867 18.547 7.055 1 93.94 86 TRP A N 1
ATOM 688 C CA . TRP A 1 86 ? 4.348 17.328 7.688 1 93.94 86 TRP A CA 1
ATOM 689 C C . TRP A 1 86 ? 5.48 16.422 8.125 1 93.94 86 TRP A C 1
ATOM 691 O O . TRP A 1 86 ? 5.328 15.633 9.062 1 93.94 86 TRP A O 1
ATOM 701 N N . PHE A 1 87 ? 6.652 16.469 7.418 1 94.31 87 PHE A N 1
ATOM 702 C CA . PHE A 1 87 ? 7.844 15.688 7.715 1 94.31 87 PHE A CA 1
ATOM 703 C C . PHE A 1 87 ? 9.086 16.578 7.734 1 94.31 87 PHE A C 1
ATOM 705 O O . PHE A 1 87 ? 9.117 17.609 7.074 1 94.31 87 PHE A O 1
ATOM 712 N N . PRO A 1 88 ? 10.039 16.125 8.438 1 94.06 88 PRO A N 1
ATOM 713 C CA . PRO A 1 88 ? 11.234 16.969 8.539 1 94.06 88 PRO A CA 1
ATOM 714 C C . PRO A 1 88 ? 12.062 16.984 7.258 1 94.06 88 PRO A C 1
ATOM 716 O O . PRO A 1 88 ? 12.164 15.969 6.57 1 94.06 88 PRO A O 1
ATOM 719 N N . LYS A 1 89 ? 12.617 18.172 6.961 1 94.19 89 LYS A N 1
ATOM 720 C CA . LYS A 1 89 ? 13.602 18.328 5.895 1 94.19 89 LYS A CA 1
ATOM 721 C C . LYS A 1 89 ? 15.016 18.094 6.406 1 94.19 89 LYS A C 1
ATOM 723 O O . LYS A 1 89 ? 15.352 18.5 7.527 1 94.19 89 LYS A O 1
ATOM 728 N N . ASN A 1 90 ? 15.758 17.375 5.578 1 93.88 90 ASN A N 1
ATOM 729 C CA . ASN A 1 90 ? 17.156 17.188 5.953 1 93.88 90 ASN A CA 1
ATOM 730 C C . ASN A 1 90 ? 17.938 18.5 5.902 1 93.88 90 ASN A C 1
ATOM 732 O O . ASN A 1 90 ? 18.141 19.062 4.828 1 93.88 90 ASN A O 1
ATOM 736 N N . PRO A 1 91 ? 18.406 18.891 7.02 1 91.12 91 PRO A N 1
ATOM 737 C CA . PRO A 1 91 ? 19.125 20.172 7.039 1 91.12 91 PRO A CA 1
ATOM 738 C C . PRO A 1 91 ? 20.453 20.125 6.312 1 91.12 91 PRO A C 1
ATOM 740 O O . PRO A 1 91 ? 21.016 21.172 5.969 1 91.12 91 PRO A O 1
ATOM 743 N N . LYS A 1 92 ? 20.938 19 6.105 1 91.38 92 LYS A N 1
ATOM 744 C CA . LYS A 1 92 ? 22.234 18.859 5.469 1 91.38 92 LYS A CA 1
ATOM 745 C C . LYS A 1 92 ? 22.109 18.797 3.951 1 91.38 92 LYS A C 1
ATOM 747 O O . LYS A 1 92 ? 23.109 18.781 3.234 1 91.38 92 LYS A O 1
ATOM 752 N N . ARG A 1 93 ? 20.844 18.734 3.539 1 84.19 93 ARG A N 1
ATOM 753 C CA . ARG A 1 93 ? 20.594 18.672 2.102 1 84.19 93 ARG A CA 1
ATOM 754 C C . ARG A 1 93 ? 20.344 20.062 1.521 1 84.19 93 ARG A C 1
ATOM 756 O O . ARG A 1 93 ? 19.641 20.875 2.129 1 84.19 93 ARG A O 1
ATOM 763 N N . LYS A 1 94 ? 21.141 20.406 0.645 1 65.81 94 LYS A N 1
ATOM 764 C CA . LYS A 1 94 ? 21.031 21.719 0.003 1 65.81 94 LYS A CA 1
ATOM 765 C C . LYS A 1 94 ? 19.953 21.719 -1.07 1 65.81 94 LYS A C 1
ATOM 767 O O . LYS A 1 94 ? 19.75 20.719 -1.764 1 65.81 94 LYS A O 1
ATOM 772 N N . MET B 1 1 ? 6.621 -17.953 -19.375 1 83.19 1 MET B N 1
ATOM 773 C CA . MET B 1 1 ? 6.477 -16.703 -18.625 1 83.19 1 MET B CA 1
ATOM 774 C C . MET B 1 1 ? 5.27 -16.781 -17.688 1 83.19 1 MET B C 1
ATOM 776 O O . MET B 1 1 ? 4.246 -17.375 -18.047 1 83.19 1 MET B O 1
ATOM 780 N N . ASN B 1 2 ? 5.477 -16.453 -16.516 1 90.81 2 ASN B N 1
ATOM 781 C CA . ASN B 1 2 ? 4.402 -16.391 -15.523 1 90.81 2 ASN B CA 1
ATOM 782 C C . ASN B 1 2 ? 3.873 -14.969 -15.359 1 90.81 2 ASN B C 1
ATOM 784 O O . ASN B 1 2 ? 4.457 -14.164 -14.625 1 90.81 2 ASN B O 1
ATOM 788 N N . PHE B 1 3 ? 2.705 -14.68 -16 1 94.88 3 PHE B N 1
ATOM 789 C CA . PHE B 1 3 ? 2.176 -13.32 -16.016 1 94.88 3 PHE B CA 1
ATOM 790 C C . PHE B 1 3 ? 1.325 -13.062 -14.781 1 94.88 3 PHE B C 1
ATOM 792 O O . PHE B 1 3 ? 1.012 -11.906 -14.469 1 94.88 3 PHE B O 1
ATOM 799 N N . GLN B 1 4 ? 1.064 -14.078 -14.062 1 95.19 4 GLN B N 1
ATOM 800 C CA . GLN B 1 4 ? 0.175 -13.906 -12.922 1 95.19 4 GLN B CA 1
ATOM 801 C C . GLN B 1 4 ? 0.833 -13.062 -11.828 1 95.19 4 GLN B C 1
ATOM 803 O O . GLN B 1 4 ? 0.164 -12.273 -11.156 1 95.19 4 GLN B O 1
ATOM 808 N N . GLY B 1 5 ? 2.139 -13.25 -11.758 1 96.62 5 GLY B N 1
ATOM 809 C CA . GLY B 1 5 ? 2.852 -12.477 -10.758 1 96.62 5 GLY B CA 1
ATOM 810 C C . GLY B 1 5 ? 2.756 -10.977 -10.977 1 96.62 5 GLY B C 1
ATOM 811 O O . GLY B 1 5 ? 2.498 -10.219 -10.039 1 96.62 5 GLY B O 1
ATOM 812 N N . ILE B 1 6 ? 2.881 -10.547 -12.18 1 97 6 ILE B N 1
ATOM 813 C CA . ILE B 1 6 ? 2.863 -9.117 -12.469 1 97 6 ILE B CA 1
ATOM 814 C C . ILE B 1 6 ? 1.43 -8.594 -12.398 1 97 6 ILE B C 1
ATOM 816 O O . ILE B 1 6 ? 1.196 -7.453 -11.984 1 97 6 ILE B O 1
A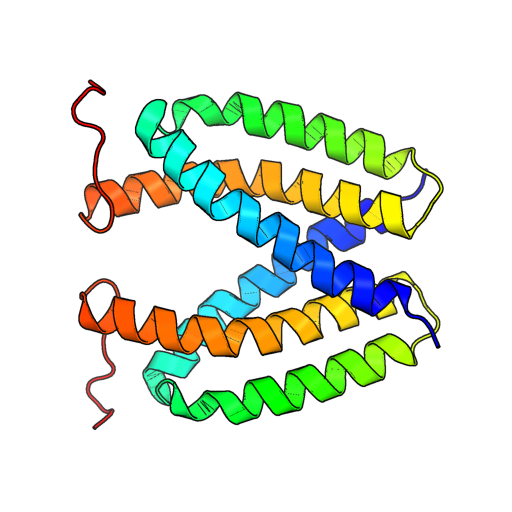TOM 820 N N . ILE B 1 7 ? 0.511 -9.391 -12.742 1 97.94 7 ILE B N 1
ATOM 821 C CA . ILE B 1 7 ? -0.894 -9.016 -12.641 1 97.94 7 ILE B CA 1
ATOM 822 C C . ILE B 1 7 ? -1.271 -8.828 -11.172 1 97.94 7 ILE B C 1
ATOM 824 O O . ILE B 1 7 ? -1.917 -7.84 -10.812 1 97.94 7 ILE B O 1
ATOM 828 N N . ILE B 1 8 ? -0.849 -9.727 -10.336 1 98.06 8 ILE B N 1
ATOM 829 C CA . ILE B 1 8 ? -1.112 -9.625 -8.906 1 98.06 8 ILE B CA 1
ATOM 830 C C . ILE B 1 8 ? -0.452 -8.367 -8.352 1 98.06 8 ILE B C 1
ATOM 832 O O . ILE B 1 8 ? -1.066 -7.621 -7.578 1 98.06 8 ILE B O 1
ATOM 836 N N . GLY B 1 9 ? 0.773 -8.109 -8.758 1 97.88 9 GLY B N 1
ATOM 837 C CA . GLY B 1 9 ? 1.438 -6.891 -8.32 1 97.88 9 GLY B CA 1
ATOM 838 C C . GLY B 1 9 ? 0.69 -5.629 -8.719 1 97.88 9 GLY B C 1
ATOM 839 O O . GLY B 1 9 ? 0.43 -4.766 -7.875 1 97.88 9 GLY B O 1
ATOM 840 N N . LEU B 1 10 ? 0.321 -5.59 -9.938 1 97.81 10 LEU B N 1
ATOM 841 C CA . LEU B 1 10 ? -0.381 -4.426 -10.469 1 97.81 10 LEU B CA 1
ATOM 842 C C . LEU B 1 10 ? -1.711 -4.223 -9.75 1 97.81 10 LEU B C 1
ATOM 844 O O . LEU B 1 10 ? -1.998 -3.125 -9.266 1 97.81 10 LEU B O 1
ATOM 848 N N . PHE B 1 11 ? -2.459 -5.219 -9.594 1 98.25 11 PHE B N 1
ATOM 849 C CA . PHE B 1 11 ? -3.797 -5.09 -9.031 1 98.25 11 PHE B CA 1
ATOM 850 C C . PHE B 1 11 ? -3.732 -4.934 -7.512 1 98.25 11 PHE B C 1
ATOM 852 O O . PHE B 1 11 ? -4.633 -4.355 -6.906 1 98.25 11 PHE B O 1
ATOM 859 N N . SER B 1 12 ? -2.662 -5.453 -6.855 1 97.94 12 SER B N 1
ATOM 860 C CA . SER B 1 12 ? -2.469 -5.16 -5.438 1 97.94 12 SER B CA 1
ATOM 861 C C . SER B 1 12 ? -2.365 -3.66 -5.195 1 97.94 12 SER B C 1
ATOM 863 O O . SER B 1 12 ? -3.006 -3.127 -4.285 1 97.94 12 SER B O 1
ATOM 865 N N . PHE B 1 13 ? -1.666 -3.016 -6.047 1 97.56 13 PHE B N 1
ATOM 866 C CA . PHE B 1 13 ? -1.485 -1.577 -5.887 1 97.56 13 PHE B CA 1
ATOM 867 C C . PHE B 1 13 ? -2.773 -0.831 -6.215 1 97.56 13 PHE B C 1
ATOM 869 O O . PHE B 1 13 ? -3.088 0.18 -5.582 1 97.56 13 PHE B O 1
ATOM 876 N N . LEU B 1 14 ? -3.482 -1.275 -7.16 1 97.81 14 LEU B N 1
ATOM 877 C CA . LEU B 1 14 ? -4.766 -0.654 -7.477 1 97.81 14 LEU B CA 1
ATOM 878 C C . LEU B 1 14 ? -5.742 -0.799 -6.316 1 97.81 14 LEU B C 1
ATOM 880 O O . LEU B 1 14 ? -6.402 0.169 -5.93 1 97.81 14 LEU B O 1
ATOM 884 N N . ILE B 1 15 ? -5.738 -2.002 -5.711 1 98.44 15 ILE B N 1
ATOM 885 C CA . ILE B 1 15 ? -6.617 -2.271 -4.578 1 98.44 15 ILE B CA 1
ATOM 886 C C . ILE B 1 15 ? -6.223 -1.39 -3.396 1 98.44 15 ILE B C 1
ATOM 888 O O . ILE B 1 15 ? -7.059 -0.675 -2.84 1 98.44 15 ILE B O 1
ATOM 892 N N . ILE B 1 16 ? -4.977 -1.413 -3.082 1 97.19 16 ILE B N 1
ATOM 893 C CA . ILE B 1 16 ? -4.484 -0.658 -1.934 1 97.19 16 ILE B CA 1
ATOM 894 C C . ILE B 1 16 ? -4.68 0.837 -2.178 1 97.19 16 ILE B C 1
ATOM 896 O O . ILE B 1 16 ? -5.09 1.57 -1.274 1 97.19 16 ILE B O 1
ATOM 900 N N . GLY B 1 17 ? -4.461 1.277 -3.406 1 95.94 17 GLY B N 1
ATOM 901 C CA . GLY B 1 17 ? -4.691 2.666 -3.777 1 95.94 17 GLY B CA 1
ATOM 902 C C . GLY B 1 17 ? -6.133 3.102 -3.596 1 95.94 17 GLY B C 1
ATOM 903 O O . GLY B 1 17 ? -6.398 4.227 -3.166 1 95.94 17 GLY B O 1
ATOM 904 N N . ILE B 1 18 ? -7.02 2.268 -3.902 1 98.19 18 ILE B N 1
ATOM 905 C CA . ILE B 1 18 ? -8.445 2.553 -3.773 1 98.19 18 ILE B CA 1
ATOM 906 C C . ILE B 1 18 ? -8.828 2.607 -2.297 1 98.19 18 ILE B C 1
ATOM 908 O O . ILE B 1 18 ? -9.695 3.393 -1.901 1 98.19 18 ILE B O 1
ATOM 912 N N . PHE B 1 19 ? -8.195 1.834 -1.469 1 98.38 19 PHE B N 1
ATOM 913 C CA . PHE B 1 19 ? -8.539 1.779 -0.052 1 98.38 19 PHE B CA 1
ATOM 914 C C . PHE B 1 19 ? -8.117 3.059 0.658 1 98.38 19 PHE B C 1
ATOM 916 O O . PHE B 1 19 ? -8.703 3.441 1.669 1 98.38 19 PHE B O 1
ATOM 923 N N . HIS B 1 20 ? -7.145 3.836 0.103 1 96.94 20 HIS B N 1
ATOM 924 C CA . HIS B 1 20 ? -6.703 5.078 0.725 1 96.94 20 HIS B CA 1
ATOM 925 C C . HIS B 1 20 ? -7.828 6.109 0.756 1 96.94 20 HIS B C 1
ATOM 927 O O . HIS B 1 20 ? -8.242 6.547 1.831 1 96.94 20 HIS B O 1
ATOM 933 N N . PRO B 1 21 ? -8.352 6.445 -0.382 1 97.5 21 PRO B N 1
ATOM 934 C CA . PRO B 1 21 ? -9.445 7.414 -0.324 1 97.5 21 PRO B CA 1
ATOM 935 C C . PRO B 1 21 ? -10.672 6.879 0.416 1 97.5 21 PRO B C 1
ATOM 937 O O . PRO B 1 21 ? -11.414 7.648 1.029 1 97.5 21 PRO B O 1
ATOM 940 N N . ILE B 1 22 ? -10.875 5.629 0.372 1 98.38 22 ILE B N 1
ATOM 941 C CA . ILE B 1 22 ? -11.969 5.039 1.138 1 98.38 22 ILE B CA 1
ATOM 942 C C . ILE B 1 22 ? -11.781 5.34 2.623 1 98.38 22 ILE B C 1
ATOM 944 O O . ILE B 1 22 ? -12.719 5.75 3.307 1 98.38 22 ILE B O 1
ATOM 948 N N . VAL B 1 23 ? -10.555 5.129 3.109 1 98.31 23 VAL B N 1
ATOM 949 C CA . VAL B 1 23 ? -10.25 5.375 4.516 1 98.31 23 VAL B CA 1
ATOM 950 C C . VAL B 1 23 ? -10.398 6.859 4.824 1 98.31 23 VAL B C 1
ATOM 952 O O . VAL B 1 23 ? -10.945 7.234 5.867 1 98.31 23 VAL B O 1
ATOM 955 N N . ILE B 1 24 ? -9.922 7.719 3.902 1 97.94 24 ILE B N 1
ATOM 956 C CA . ILE B 1 24 ? -10 9.164 4.098 1 97.94 24 ILE B CA 1
ATOM 957 C C . ILE B 1 24 ? -11.461 9.594 4.195 1 97.94 24 ILE B C 1
ATOM 959 O O . ILE B 1 24 ? -11.852 10.281 5.141 1 97.94 24 ILE B O 1
ATOM 963 N N . LYS B 1 25 ? -12.25 9.148 3.273 1 97.5 25 LYS B N 1
ATOM 964 C CA . LYS B 1 25 ? -13.672 9.508 3.271 1 97.5 25 LYS B CA 1
ATOM 965 C C . LYS B 1 25 ? -14.398 8.875 4.457 1 97.5 25 LYS B C 1
ATOM 967 O O . LYS B 1 25 ? -15.281 9.5 5.051 1 97.5 25 LYS B O 1
ATOM 972 N N . GLY B 1 26 ? -14.062 7.629 4.77 1 97.06 26 GLY B N 1
ATOM 973 C CA . GLY B 1 26 ? -14.648 6.977 5.93 1 97.06 26 GLY B CA 1
ATOM 974 C C . GLY B 1 26 ? -14.414 7.738 7.219 1 97.06 26 GLY B C 1
ATOM 975 O O . GLY B 1 26 ? -15.344 7.938 8.008 1 97.06 26 GLY B O 1
ATOM 976 N N . GLU B 1 27 ? -13.164 8.102 7.375 1 96.62 27 GLU B N 1
ATOM 977 C CA . GLU B 1 27 ? -12.836 8.883 8.57 1 96.62 27 GLU B CA 1
ATOM 978 C C . GLU B 1 27 ? -13.555 10.227 8.562 1 96.62 27 GLU B C 1
ATOM 980 O O . GLU B 1 27 ? -14.039 10.68 9.602 1 96.62 27 GLU B O 1
ATOM 985 N N . TYR B 1 28 ? -13.625 10.852 7.387 1 96.81 28 TYR B N 1
ATOM 986 C CA . TYR B 1 28 ? -14.25 12.164 7.242 1 96.81 28 TYR B CA 1
ATOM 987 C C . TYR B 1 28 ? -15.719 12.109 7.621 1 96.81 28 TYR B C 1
ATOM 989 O O . TYR B 1 28 ? -16.203 12.953 8.383 1 96.81 28 TYR B O 1
ATOM 997 N N . TYR B 1 29 ? -16.438 11.102 7.281 1 96.62 29 TYR B N 1
ATOM 998 C CA . TYR B 1 29 ? -17.891 11.055 7.465 1 96.62 29 TYR B CA 1
ATOM 999 C C . TYR B 1 29 ? -18.25 10.312 8.75 1 96.62 29 TYR B C 1
ATOM 1001 O O . TYR B 1 29 ? -19.25 10.641 9.391 1 96.62 29 TYR B O 1
ATOM 1009 N N . PHE B 1 30 ? -17.406 9.297 9.203 1 95.69 30 PHE B N 1
ATOM 1010 C CA . PHE B 1 30 ? -17.875 8.406 10.266 1 95.69 30 PHE B CA 1
ATOM 1011 C C . PHE B 1 30 ? -16.828 8.312 11.383 1 95.69 30 PHE B C 1
ATOM 1013 O O . PHE B 1 30 ? -17.031 7.617 12.375 1 95.69 30 PHE B O 1
ATOM 1020 N N . SER B 1 31 ? -15.672 8.984 11.219 1 93.62 31 SER B N 1
ATOM 1021 C CA . SER B 1 31 ? -14.562 8.867 12.156 1 93.62 31 SER B CA 1
ATOM 1022 C C . SER B 1 31 ? -14.008 7.441 12.18 1 93.62 31 SER B C 1
ATOM 1024 O O . SER B 1 31 ? -14.312 6.637 11.297 1 93.62 31 SER B O 1
ATOM 1026 N N . LYS B 1 32 ? -13.141 7.125 13.07 1 95.75 32 LYS B N 1
ATOM 1027 C CA . LYS B 1 32 ? -12.523 5.805 13.164 1 95.75 32 LYS B CA 1
ATOM 1028 C C . LYS B 1 32 ? -13.523 4.766 13.656 1 95.75 32 LYS B C 1
ATOM 1030 O O . LYS B 1 32 ? -13.227 3.57 13.68 1 95.75 32 LYS B O 1
ATOM 1035 N N . LYS B 1 33 ? -14.664 5.16 13.984 1 96.19 33 LYS B N 1
ATOM 1036 C CA . LYS B 1 33 ? -15.672 4.285 14.578 1 96.19 33 LYS B CA 1
ATOM 1037 C C . LYS B 1 33 ? -16.203 3.285 13.555 1 96.19 33 LYS B C 1
ATOM 1039 O O . LYS B 1 33 ? -16.875 2.312 13.914 1 96.19 33 LYS B O 1
ATOM 1044 N N . ILE B 1 34 ? -15.875 3.479 12.344 1 97.31 34 ILE B N 1
ATOM 1045 C CA . ILE B 1 34 ? -16.359 2.586 11.297 1 97.31 34 ILE B CA 1
ATOM 1046 C C . ILE B 1 34 ? -15.43 1.376 11.18 1 97.31 34 ILE B C 1
ATOM 1048 O O . ILE B 1 34 ? -15.602 0.535 10.297 1 97.31 34 ILE B O 1
ATOM 1052 N N . TRP B 1 35 ? -14.445 1.231 12.055 1 98 35 TRP B N 1
ATOM 1053 C CA . TRP B 1 35 ? -13.414 0.205 11.992 1 98 35 TRP B CA 1
ATOM 1054 C C . TRP B 1 35 ? -14.031 -1.189 11.961 1 98 35 TRP B C 1
ATOM 1056 O O . TRP B 1 35 ? -13.5 -2.094 11.312 1 98 35 TRP B O 1
ATOM 1066 N N . PRO B 1 36 ? -15.242 -1.461 12.594 1 98.5 36 PRO B N 1
ATOM 1067 C CA . PRO B 1 36 ? -15.781 -2.822 12.594 1 98.5 36 PRO B CA 1
ATOM 1068 C C . PRO B 1 36 ? -16.203 -3.285 11.203 1 98.5 36 PRO B C 1
ATOM 1070 O O . PRO B 1 36 ? -16.188 -4.484 10.906 1 98.5 36 PRO B O 1
ATOM 1073 N N . ILE B 1 37 ? -16.656 -2.363 10.391 1 98.5 37 ILE B N 1
ATOM 1074 C CA . ILE B 1 37 ? -17.047 -2.697 9.023 1 98.5 37 ILE B CA 1
ATOM 1075 C C . ILE B 1 37 ? -15.836 -3.252 8.273 1 98.5 37 ILE B C 1
ATOM 1077 O O . ILE B 1 37 ? -15.945 -4.25 7.559 1 98.5 37 ILE B O 1
ATOM 1081 N N . PHE B 1 38 ? -14.68 -2.688 8.453 1 98.81 38 PHE B N 1
ATOM 1082 C CA . PHE B 1 38 ? -13.453 -3.152 7.809 1 98.81 38 PHE B CA 1
ATOM 1083 C C . PHE B 1 38 ? -13.031 -4.508 8.367 1 98.81 38 PHE B C 1
ATOM 1085 O O . PHE B 1 38 ? -12.516 -5.352 7.629 1 98.81 38 PHE B O 1
ATOM 1092 N N . LEU B 1 39 ? -13.234 -4.691 9.617 1 98.75 39 LEU B N 1
ATOM 1093 C CA . LEU B 1 39 ? -12.922 -5.984 10.219 1 98.75 39 LEU B CA 1
ATOM 1094 C C . LEU B 1 39 ? -13.797 -7.082 9.625 1 98.75 39 LEU B C 1
ATOM 1096 O O . LEU B 1 39 ? -13.289 -8.133 9.219 1 98.75 39 LEU B O 1
ATOM 1100 N N . LEU B 1 40 ? -15.07 -6.797 9.617 1 98.81 40 LEU B N 1
ATOM 1101 C CA . LEU B 1 40 ? -16.016 -7.773 9.086 1 98.81 40 LEU B CA 1
ATOM 1102 C C . LEU B 1 40 ? -15.711 -8.094 7.633 1 98.81 40 LEU B C 1
ATOM 1104 O O . LEU B 1 40 ? -15.625 -9.266 7.258 1 98.81 40 LEU B O 1
ATOM 1108 N N . LEU B 1 41 ? -15.547 -7.078 6.82 1 98.75 41 LEU B N 1
ATOM 1109 C CA . LEU B 1 41 ? -15.234 -7.273 5.406 1 98.75 41 LEU B CA 1
ATOM 1110 C C . LEU B 1 41 ? -13.898 -7.996 5.242 1 98.75 41 LEU B C 1
ATOM 1112 O O . LEU B 1 41 ? -13.758 -8.852 4.367 1 98.75 41 LEU B O 1
ATOM 1116 N N . GLY B 1 42 ? -12.875 -7.613 6.066 1 98.81 42 GLY B N 1
ATOM 1117 C CA . GLY B 1 42 ? -11.594 -8.297 6.031 1 98.81 42 GLY B CA 1
ATOM 1118 C C . GLY B 1 42 ? -11.711 -9.797 6.262 1 98.81 42 GLY B C 1
ATOM 1119 O O . GLY B 1 42 ? -11.133 -10.594 5.516 1 98.81 42 GLY B O 1
ATOM 1120 N N . ILE B 1 43 ? -12.469 -10.172 7.238 1 98.62 43 ILE B N 1
ATOM 1121 C CA . ILE B 1 43 ? -12.672 -11.578 7.566 1 98.62 43 ILE B CA 1
ATOM 1122 C C . ILE B 1 43 ? -13.367 -12.281 6.402 1 98.62 43 ILE B C 1
ATOM 1124 O O . ILE B 1 43 ? -12.961 -13.367 5.996 1 98.62 43 ILE B O 1
ATOM 1128 N N . ILE B 1 44 ? -14.367 -11.695 5.836 1 98.75 44 ILE B N 1
ATOM 1129 C CA . ILE B 1 44 ? -15.125 -12.266 4.727 1 98.75 44 ILE B CA 1
ATOM 1130 C C . ILE B 1 44 ? -14.195 -12.5 3.537 1 98.75 44 ILE B C 1
ATOM 1132 O O . ILE B 1 44 ? -14.172 -13.586 2.961 1 98.75 44 ILE B O 1
ATOM 1136 N N . PHE B 1 45 ? -13.383 -11.531 3.146 1 98.81 45 PHE B N 1
ATOM 1137 C CA . PHE B 1 45 ? -12.5 -11.648 1.989 1 98.81 45 PHE B CA 1
ATOM 1138 C C . PHE B 1 45 ? -11.406 -12.68 2.24 1 98.81 45 PHE B C 1
ATOM 1140 O O . PHE B 1 45 ? -10.977 -13.375 1.318 1 98.81 45 PHE B O 1
ATOM 1147 N N . ILE B 1 46 ? -10.93 -12.742 3.49 1 98.5 46 ILE B N 1
ATOM 1148 C CA . ILE B 1 46 ? -9.914 -13.734 3.828 1 98.5 46 ILE B CA 1
ATOM 1149 C C . ILE B 1 46 ? -10.508 -15.141 3.699 1 98.5 46 ILE B C 1
ATOM 1151 O O . ILE B 1 46 ? -9.875 -16.031 3.135 1 98.5 46 ILE B O 1
ATOM 1155 N N . ILE B 1 47 ? -11.711 -15.367 4.191 1 98.44 47 ILE B N 1
ATOM 1156 C CA . ILE B 1 47 ? -12.383 -16.656 4.086 1 98.44 47 ILE B CA 1
ATOM 1157 C C . ILE B 1 47 ? -12.602 -17.016 2.617 1 98.44 47 ILE B C 1
ATOM 1159 O O . ILE B 1 47 ? -12.359 -18.141 2.199 1 98.44 47 ILE B O 1
ATOM 1163 N N . LEU B 1 48 ? -13.062 -16.047 1.821 1 98.44 48 LEU B N 1
ATOM 1164 C CA . LEU B 1 48 ? -13.258 -16.266 0.393 1 98.44 48 LEU B CA 1
ATOM 1165 C C . LEU B 1 48 ? -11.945 -16.625 -0.287 1 98.44 48 LEU B C 1
ATOM 1167 O O . LEU B 1 48 ? -11.906 -17.516 -1.137 1 98.44 48 LEU B O 1
ATOM 1171 N N . SER B 1 49 ? -10.898 -15.891 0.07 1 98.44 49 SER B N 1
ATOM 1172 C CA . SER B 1 49 ? -9.578 -16.172 -0.48 1 98.44 49 SER B CA 1
ATOM 1173 C C . SER B 1 49 ? -9.164 -17.609 -0.225 1 98.44 49 SER B C 1
ATOM 1175 O O . SER B 1 49 ? -8.602 -18.266 -1.107 1 98.44 49 SER B O 1
ATOM 1177 N N . LEU B 1 50 ? -9.453 -18.156 0.915 1 97.94 50 LEU B N 1
ATOM 1178 C CA . LEU B 1 50 ? -9.062 -19.5 1.331 1 97.94 50 LEU B CA 1
ATOM 1179 C C . LEU B 1 50 ? -9.836 -20.562 0.555 1 97.94 50 LEU B C 1
ATOM 1181 O O . LEU B 1 50 ? -9.352 -21.672 0.374 1 97.94 50 LEU B O 1
ATOM 1185 N N . ASN B 1 51 ? -11.008 -20.172 0.023 1 97.5 51 ASN B N 1
ATOM 1186 C CA . ASN B 1 51 ? -11.914 -21.188 -0.533 1 97.5 51 ASN B CA 1
ATOM 1187 C C . ASN B 1 51 ? -11.984 -21.094 -2.055 1 97.5 51 ASN B C 1
ATOM 1189 O O . ASN B 1 51 ? -12.648 -21.906 -2.699 1 97.5 51 ASN B O 1
ATOM 1193 N N . ILE B 1 52 ? -11.328 -20.141 -2.609 1 96.19 52 ILE B N 1
ATOM 1194 C CA . ILE B 1 52 ? -11.312 -19.953 -4.059 1 96.19 52 ILE B CA 1
ATOM 1195 C C . ILE B 1 52 ? -10.164 -20.766 -4.668 1 96.19 52 ILE B C 1
ATOM 1197 O O . ILE B 1 52 ? -9.039 -20.703 -4.176 1 96.19 52 ILE B O 1
ATOM 1201 N N . LYS B 1 53 ? -10.375 -21.484 -5.68 1 93.5 53 LYS B N 1
ATOM 1202 C CA . LYS B 1 53 ? -9.398 -22.391 -6.281 1 93.5 53 LYS B CA 1
ATOM 1203 C C . LYS B 1 53 ? -8.438 -21.625 -7.195 1 93.5 53 LYS B C 1
ATOM 1205 O O . LYS B 1 53 ? -7.242 -21.922 -7.234 1 93.5 53 LYS B O 1
ATOM 1210 N N . GLY B 1 54 ? -8.953 -20.672 -7.934 1 94.88 54 GLY B N 1
ATOM 1211 C CA . GLY B 1 54 ? -8.102 -19.891 -8.82 1 94.88 54 GLY B CA 1
ATOM 1212 C C . GLY B 1 54 ? -7.062 -19.078 -8.078 1 94.88 54 GLY B C 1
ATOM 1213 O O . GLY B 1 54 ? -7.398 -18.297 -7.191 1 94.88 54 GLY B O 1
ATOM 1214 N N . GLN B 1 55 ? -5.828 -19.312 -8.453 1 93.56 55 GLN B N 1
ATOM 1215 C CA . GLN B 1 55 ? -4.723 -18.703 -7.719 1 93.56 55 GLN B CA 1
ATOM 1216 C C . GLN B 1 55 ? -4.773 -17.188 -7.828 1 93.56 55 GLN B C 1
ATOM 1218 O O . GLN B 1 55 ? -4.559 -16.484 -6.836 1 93.56 55 GLN B O 1
ATOM 1223 N N . LEU B 1 56 ? -5.02 -16.734 -9.008 1 96.38 56 LEU B N 1
ATOM 1224 C CA . LEU B 1 56 ? -5.062 -15.289 -9.234 1 96.38 56 LEU B CA 1
ATOM 1225 C C . LEU B 1 56 ? -6.164 -14.641 -8.406 1 96.38 56 LEU B C 1
ATOM 1227 O O . LEU B 1 56 ? -5.91 -13.695 -7.66 1 96.38 56 LEU B O 1
ATOM 1231 N N . LEU B 1 57 ? -7.32 -15.211 -8.523 1 97.19 57 LEU B N 1
ATOM 1232 C CA . LEU B 1 57 ? -8.461 -14.641 -7.805 1 97.19 57 LEU B CA 1
ATOM 1233 C C . LEU B 1 57 ? -8.289 -14.805 -6.297 1 97.19 57 LEU B C 1
ATOM 1235 O O . LEU B 1 57 ? -8.633 -13.906 -5.531 1 97.19 57 LEU B O 1
ATOM 1239 N N . SER B 1 58 ? -7.805 -15.914 -5.852 1 98.19 58 SER B N 1
ATOM 1240 C CA . SER B 1 58 ? -7.52 -16.125 -4.438 1 98.19 58 SER B CA 1
ATOM 1241 C C . SER B 1 58 ? -6.551 -15.078 -3.902 1 98.19 58 SER B C 1
ATOM 1243 O O . SER B 1 58 ? -6.77 -14.523 -2.826 1 98.19 58 SER B O 1
ATOM 1245 N N . ALA B 1 59 ? -5.488 -14.758 -4.652 1 98.06 59 ALA B N 1
ATOM 1246 C CA . ALA B 1 59 ? -4.488 -13.773 -4.246 1 98.06 59 ALA B CA 1
ATOM 1247 C C . ALA B 1 59 ? -5.105 -12.383 -4.133 1 98.06 59 ALA B C 1
ATOM 1249 O O . ALA B 1 59 ? -4.863 -11.664 -3.162 1 98.06 59 ALA B O 1
ATOM 1250 N N . LEU B 1 60 ? -5.891 -12.031 -5.074 1 98.5 60 LEU B N 1
ATOM 1251 C CA . LEU B 1 60 ? -6.492 -10.703 -5.082 1 98.5 60 LEU B CA 1
ATOM 1252 C C . LEU B 1 60 ? -7.5 -10.555 -3.947 1 98.5 60 LEU B C 1
ATOM 1254 O O . LEU B 1 60 ? -7.598 -9.492 -3.33 1 98.5 60 LEU B O 1
ATOM 1258 N N . LEU B 1 61 ? -8.219 -11.617 -3.686 1 98.69 61 LEU B N 1
ATOM 1259 C CA . LEU B 1 61 ? -9.125 -11.602 -2.539 1 98.69 61 LEU B CA 1
ATOM 1260 C C . LEU B 1 61 ? -8.344 -11.523 -1.232 1 98.69 61 LEU B C 1
ATOM 1262 O O . LEU B 1 61 ? -8.766 -10.852 -0.29 1 98.69 61 LEU B O 1
ATOM 1266 N N . GLY B 1 62 ? -7.207 -12.203 -1.157 1 98.44 62 GLY B N 1
ATOM 1267 C CA . GLY B 1 62 ? -6.328 -12.078 -0.005 1 98.44 62 GLY B CA 1
ATOM 1268 C C . GLY B 1 62 ? -5.836 -10.664 0.222 1 98.44 62 GLY B C 1
ATOM 1269 O O . GLY B 1 62 ? -5.918 -10.141 1.337 1 98.44 62 GLY B O 1
ATOM 1270 N N . VAL B 1 63 ? -5.41 -10.039 -0.829 1 98.69 63 VAL B N 1
ATOM 1271 C CA . VAL B 1 63 ? -4.938 -8.664 -0.763 1 98.69 63 VAL B CA 1
ATOM 1272 C C . VAL B 1 63 ? -6.078 -7.746 -0.335 1 98.69 63 VAL B C 1
ATOM 1274 O O . VAL B 1 63 ? -5.883 -6.844 0.483 1 98.69 63 VAL B O 1
ATOM 1277 N N . THR B 1 64 ? -7.227 -7.965 -0.881 1 98.88 64 THR B N 1
ATOM 1278 C CA . THR B 1 64 ? -8.391 -7.168 -0.518 1 98.88 64 THR B CA 1
ATOM 1279 C C . THR B 1 64 ? -8.727 -7.34 0.961 1 98.88 64 THR B C 1
ATOM 1281 O O . THR B 1 64 ? -9.016 -6.367 1.655 1 98.88 64 THR B O 1
ATOM 1284 N N . GLY B 1 65 ? -8.664 -8.555 1.436 1 98.75 65 GLY B N 1
ATOM 1285 C CA . GLY B 1 65 ? -8.906 -8.812 2.846 1 98.75 65 GLY B CA 1
ATOM 1286 C C . GLY B 1 65 ? -7.926 -8.102 3.762 1 98.75 65 GLY B C 1
ATOM 1287 O O . GLY B 1 65 ? -8.328 -7.457 4.73 1 98.75 65 GLY B O 1
ATOM 1288 N N . PHE B 1 66 ? -6.68 -8.117 3.439 1 98.69 66 PHE B N 1
ATOM 1289 C CA . PHE B 1 66 ? -5.664 -7.473 4.258 1 98.69 66 PHE B CA 1
ATOM 1290 C C . PHE B 1 66 ? -5.738 -5.957 4.121 1 98.69 66 PHE B C 1
ATOM 1292 O O . PHE B 1 66 ? -5.398 -5.223 5.051 1 98.69 66 PHE B O 1
ATOM 1299 N N . SER B 1 67 ? -6.199 -5.453 2.961 1 98.69 67 SER B N 1
ATOM 1300 C CA . SER B 1 67 ? -6.453 -4.023 2.826 1 98.69 67 SER B CA 1
ATOM 1301 C C . SER B 1 67 ? -7.547 -3.561 3.783 1 98.69 67 SER B C 1
ATOM 1303 O O . SER B 1 67 ? -7.457 -2.475 4.359 1 98.69 67 SER B O 1
ATOM 1305 N N . CYS B 1 68 ? -8.555 -4.371 3.92 1 98.81 68 CYS B N 1
ATOM 1306 C CA . CYS B 1 68 ? -9.602 -4.062 4.895 1 98.81 68 CYS B CA 1
ATOM 1307 C C . CYS B 1 68 ? -9.031 -4.023 6.305 1 98.81 68 CYS B C 1
ATOM 1309 O O . CYS B 1 68 ? -9.305 -3.086 7.062 1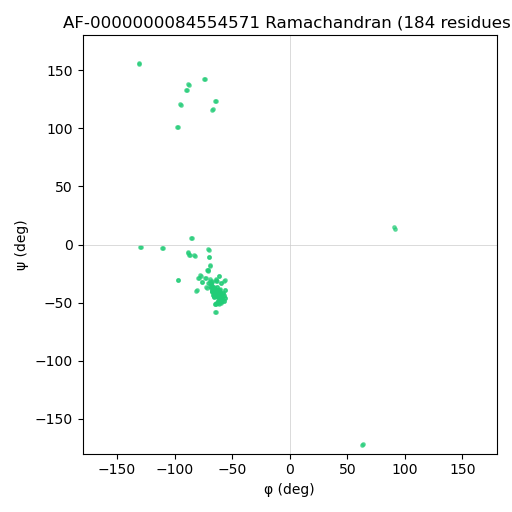 98.81 68 CYS B O 1
ATOM 1311 N N . LEU B 1 69 ? -8.234 -4.953 6.656 1 98.56 69 LEU B N 1
ATOM 1312 C CA . LEU B 1 69 ? -7.645 -4.992 7.988 1 98.56 69 LEU B CA 1
ATOM 1313 C C . LEU B 1 69 ? -6.688 -3.822 8.195 1 98.56 69 LEU B C 1
ATOM 1315 O O . LEU B 1 69 ? -6.68 -3.199 9.258 1 98.56 69 LEU B O 1
ATOM 1319 N N . TRP B 1 70 ? -5.883 -3.547 7.227 1 98.06 70 TRP B N 1
ATOM 1320 C CA . TRP B 1 70 ? -4.969 -2.412 7.285 1 98.06 70 TRP B CA 1
ATOM 1321 C C . TRP B 1 70 ? -5.73 -1.104 7.453 1 98.06 70 TRP B C 1
ATOM 1323 O O . TRP B 1 70 ? -5.242 -0.17 8.094 1 98.06 70 TRP B O 1
ATOM 1333 N N . SER B 1 71 ? -6.934 -1.021 6.871 1 98.56 71 SER B N 1
ATOM 1334 C CA . SER B 1 71 ? -7.766 0.175 6.926 1 98.56 71 SER B CA 1
ATOM 1335 C C . SER B 1 71 ? -8.141 0.521 8.359 1 98.56 71 SER B C 1
ATOM 1337 O O . SER B 1 71 ? -8.359 1.689 8.688 1 98.56 71 SER B O 1
ATOM 1339 N N . ILE B 1 72 ? -8.172 -0.483 9.18 1 98.31 72 ILE B N 1
ATOM 1340 C CA . ILE B 1 72 ? -8.477 -0.243 10.586 1 98.31 72 ILE B CA 1
ATOM 1341 C C . ILE B 1 72 ? -7.383 0.613 11.219 1 98.31 72 ILE B C 1
ATOM 1343 O O . ILE B 1 72 ? -7.668 1.635 11.844 1 98.31 72 ILE B O 1
ATOM 1347 N N . HIS B 1 73 ? -6.133 0.157 11.016 1 97.44 73 HIS B N 1
ATOM 1348 C CA . HIS B 1 73 ? -4.988 0.928 11.492 1 97.44 73 HIS B CA 1
ATOM 1349 C C . HIS B 1 73 ? -4.93 2.295 10.82 1 97.44 73 HIS B C 1
ATOM 1351 O O . HIS B 1 73 ? -4.668 3.305 11.477 1 97.44 73 HIS B O 1
ATOM 1357 N N . GLU B 1 74 ? -5.227 2.357 9.578 1 97.31 74 GLU B N 1
ATOM 1358 C CA . GLU B 1 74 ? -5.121 3.576 8.781 1 97.31 74 GLU B CA 1
ATOM 1359 C C . GLU B 1 74 ? -6.168 4.602 9.203 1 97.31 74 GLU B C 1
ATOM 1361 O O . GLU B 1 74 ? -5.934 5.809 9.117 1 97.31 74 GLU B O 1
ATOM 1366 N N . LEU B 1 75 ? -7.301 4.109 9.656 1 98.19 75 LEU B N 1
ATOM 1367 C CA . LEU B 1 75 ? -8.328 5.016 10.172 1 98.19 75 LEU B CA 1
ATOM 1368 C C . LEU B 1 75 ? -7.801 5.809 11.367 1 98.19 75 LEU B C 1
ATOM 1370 O O . LEU B 1 75 ? -8.047 7.012 11.469 1 98.19 75 LEU B O 1
ATOM 1374 N N . ILE B 1 76 ? -7.09 5.121 12.211 1 97.5 76 ILE B N 1
ATOM 1375 C CA . ILE B 1 76 ? -6.523 5.754 13.398 1 97.5 76 ILE B CA 1
ATOM 1376 C C . ILE B 1 76 ? -5.477 6.785 12.984 1 97.5 76 ILE B C 1
ATOM 1378 O O . ILE B 1 76 ? -5.484 7.918 13.477 1 97.5 76 ILE B O 1
ATOM 1382 N N . GLU B 1 77 ? -4.613 6.395 12.039 1 97 77 GLU B N 1
ATOM 1383 C CA . GLU B 1 77 ? -3.588 7.309 11.539 1 97 77 GLU B CA 1
ATOM 1384 C C . GLU B 1 77 ? -4.211 8.508 10.836 1 97 77 GLU B C 1
ATOM 1386 O O . GLU B 1 77 ? -3.723 9.633 10.969 1 97 77 GLU B O 1
ATOM 1391 N N . GLN B 1 78 ? -5.215 8.234 10.094 1 97 78 GLN B N 1
ATOM 1392 C CA . GLN B 1 78 ? -5.895 9.305 9.383 1 97 78 GLN B CA 1
ATOM 1393 C C . GLN B 1 78 ? -6.492 10.32 10.352 1 97 78 GLN B C 1
ATOM 1395 O O . GLN B 1 78 ? -6.426 11.531 10.117 1 97 78 GLN B O 1
ATOM 1400 N N . GLU B 1 79 ? -7.059 9.852 11.391 1 97.19 79 GLU B N 1
ATOM 1401 C CA . GLU B 1 79 ? -7.578 10.742 12.422 1 97.19 79 GLU B CA 1
ATOM 1402 C C . GLU B 1 79 ? -6.477 11.625 12.992 1 97.19 79 GLU B C 1
ATOM 1404 O O . GLU B 1 79 ? -6.684 12.82 13.227 1 97.19 79 GLU B O 1
ATOM 1409 N N . GLN B 1 80 ? -5.289 11.023 13.25 1 96.94 80 GLN B N 1
ATOM 1410 C CA . GLN B 1 80 ? -4.152 11.789 13.75 1 96.94 80 GLN B CA 1
ATOM 1411 C C . GLN B 1 80 ? -3.713 12.844 12.734 1 96.94 80 GLN B C 1
ATOM 1413 O O . GLN B 1 80 ? -3.352 13.961 13.109 1 96.94 80 GLN B O 1
ATOM 1418 N N . ARG B 1 81 ? -3.77 12.539 11.5 1 96.19 81 ARG B N 1
ATOM 1419 C CA . ARG B 1 81 ? -3.412 13.5 10.461 1 96.19 81 ARG B CA 1
ATOM 1420 C C . ARG B 1 81 ? -4.387 14.672 10.43 1 96.19 81 ARG B C 1
ATOM 1422 O O . ARG B 1 81 ? -3.99 15.812 10.195 1 96.19 81 ARG B O 1
ATOM 1429 N N . VAL B 1 82 ? -5.633 14.328 10.664 1 96.25 82 VAL B N 1
ATOM 1430 C CA . VAL B 1 82 ? -6.648 15.375 10.719 1 96.25 82 VAL B CA 1
ATOM 1431 C C . VAL B 1 82 ? -6.391 16.281 11.922 1 96.25 82 VAL B C 1
ATOM 1433 O O . VAL B 1 82 ? -6.457 17.5 11.805 1 96.25 82 VAL B O 1
ATOM 1436 N N . LYS B 1 83 ? -6.035 15.672 13.008 1 96 83 LYS B N 1
ATOM 1437 C CA . LYS B 1 83 ? -5.746 16.438 14.227 1 96 83 LYS B CA 1
ATOM 1438 C C . LYS B 1 83 ? -4.543 17.344 14.023 1 96 83 LYS B C 1
ATOM 1440 O O . LYS B 1 83 ? -4.5 18.453 14.57 1 96 83 LYS B O 1
ATOM 1445 N N . LYS B 1 84 ? -3.617 16.906 13.188 1 95.69 84 LYS B N 1
ATOM 1446 C CA . LYS B 1 84 ? -2.412 17.688 12.906 1 95.69 84 LYS B CA 1
ATOM 1447 C C . LYS B 1 84 ? -2.676 18.734 11.836 1 95.69 84 LYS B C 1
ATOM 1449 O O . LYS B 1 84 ? -1.786 19.516 11.5 1 95.69 84 LYS B O 1
ATOM 1454 N N . GLY B 1 85 ? -3.816 18.672 11.211 1 93.88 85 GLY B N 1
ATOM 1455 C CA . GLY B 1 85 ? -4.211 19.672 10.242 1 93.88 85 GLY B CA 1
ATOM 1456 C C . GLY B 1 85 ? -3.797 19.344 8.82 1 93.88 85 GLY B C 1
ATOM 1457 O O . GLY B 1 85 ? -3.822 20.203 7.941 1 93.88 85 GLY B O 1
ATOM 1458 N N . TRP B 1 86 ? -3.439 18.125 8.648 1 93.88 86 TRP B N 1
ATOM 1459 C CA . TRP B 1 86 ? -2.982 17.719 7.324 1 93.88 86 TRP B CA 1
ATOM 1460 C C . TRP B 1 86 ? -4.164 17.469 6.391 1 93.88 86 TRP B C 1
ATOM 1462 O O . TRP B 1 86 ? -4.035 17.609 5.172 1 93.88 86 TRP B O 1
ATOM 1472 N N . PHE B 1 87 ? -5.344 17.062 6.953 1 94.19 87 PHE B N 1
ATOM 1473 C CA . PHE B 1 87 ? -6.578 16.812 6.219 1 94.19 87 PHE B CA 1
ATOM 1474 C C . PHE B 1 87 ? -7.754 17.516 6.887 1 94.19 87 PHE B C 1
ATOM 1476 O O . PHE B 1 87 ? -7.738 17.75 8.094 1 94.19 87 PHE B O 1
ATOM 1483 N N . PRO B 1 88 ? -8.719 17.766 6.121 1 94.12 88 PRO B N 1
ATOM 1484 C CA . PRO B 1 88 ? -9.852 18.5 6.695 1 94.12 88 PRO B CA 1
ATOM 1485 C C . PRO B 1 88 ? -10.711 17.641 7.617 1 94.12 88 PRO B C 1
ATOM 1487 O O . PRO B 1 88 ? -10.898 16.453 7.352 1 94.12 88 PRO B O 1
ATOM 1490 N N . LYS B 1 89 ? -11.188 18.266 8.688 1 94.25 89 LYS B N 1
ATOM 1491 C CA . LYS B 1 89 ? -12.188 17.672 9.57 1 94.25 89 LYS B CA 1
ATOM 1492 C C . LYS B 1 89 ? -13.602 17.969 9.086 1 94.25 89 LYS B C 1
ATOM 1494 O O . LYS B 1 89 ? -13.883 19.078 8.617 1 94.25 89 LYS B O 1
ATOM 1499 N N . ASN B 1 90 ? -14.422 16.922 9.164 1 94.06 90 ASN B N 1
ATOM 1500 C CA . ASN B 1 90 ? -15.82 17.141 8.805 1 94.06 90 ASN B CA 1
ATOM 1501 C C . ASN B 1 90 ? -16.516 18.047 9.82 1 94.06 90 ASN B C 1
ATOM 1503 O O . ASN B 1 90 ? -16.719 17.656 10.969 1 94.06 90 ASN B O 1
ATOM 1507 N N . PRO B 1 91 ? -16.922 19.172 9.359 1 91.25 91 PRO B N 1
ATOM 1508 C CA . PRO B 1 91 ? -17.547 20.109 10.297 1 91.25 91 PRO B CA 1
ATOM 1509 C C . PRO B 1 91 ? -18.906 19.625 10.789 1 91.25 91 PRO B C 1
ATOM 1511 O O . PRO B 1 91 ? -19.406 20.125 11.797 1 91.25 91 PRO B O 1
ATOM 1514 N N . LYS B 1 92 ? -19.453 18.75 10.133 1 91.62 92 LYS B N 1
ATOM 1515 C CA . LYS B 1 92 ? -20.781 18.266 10.484 1 91.62 92 LYS B CA 1
ATOM 1516 C C . LYS B 1 92 ? -20.703 17.109 11.477 1 91.62 92 LYS B C 1
ATOM 1518 O O . LYS B 1 92 ? -21.734 16.641 11.984 1 91.62 92 LYS B O 1
ATOM 1523 N N . ARG B 1 93 ? -19.453 16.688 11.703 1 84.38 93 ARG B N 1
ATOM 1524 C CA . ARG B 1 93 ? -19.266 15.586 12.633 1 84.38 93 ARG B CA 1
ATOM 1525 C C . ARG B 1 93 ? -18.938 16.094 14.031 1 84.38 93 ARG B C 1
ATOM 1527 O O . ARG B 1 93 ? -18.172 17.047 14.188 1 84.38 93 ARG B O 1
ATOM 1534 N N . LYS B 1 94 ? -19.734 15.75 14.906 1 65.94 94 LYS B N 1
ATOM 1535 C CA . LYS B 1 94 ? -19.578 16.172 16.297 1 65.94 94 LYS B CA 1
ATOM 1536 C C . LYS B 1 94 ? -18.516 15.344 17.016 1 65.94 94 LYS B C 1
ATOM 1538 O O . LYS B 1 94 ? -18.391 14.141 16.75 1 65.94 94 LYS B O 1
#

Nearest PDB structures (foldseek):
  8ucp-assembly1_A  TM=5.973E-01  e=7.037E+00  Homo sapiens
  7xq0-assembly1_A  TM=5.893E-01  e=8.722E+00  Homo sapiens
  7xq0-assembly1_A  TM=5.890E-01  e=4.170E+00  Homo sapiens
  8s5z-assembly1_A  TM=5.109E-01  e=6.791E+00  Homo sapiens

Foldseek 3Di:
DDCLVVVLVVVLCVLLVVLVVVLLVCCQPPALVCLVVLVVQLVVLQVVLVPDDDPSSSSSSNSNSVSSNVSSVVSVVSVVCCVVVVDPHHPVPD/DDCLVVVLVVVLCVLLVVLVVVLLVCCQPPALVCLVVLVVQLVVLLVVLVPDPDPSSSSSSNSNSVSSNVSSVVSVVSVVCCVVVVDPHHPVPD

Radius of gyration: 17.82 Å; Cα contacts (8 Å, |Δi|>4): 291; chains: 2; bounding box: 43×46×35 Å

Sequence (188 aa):
MNFQGIIIGLFSFLIIGIFHPIVIKGEYYFSKKIWPIFLLLGIIFIILSLNIKGQLLSALLGVTGFSCLWSIHELIEQEQRVKKGWFPKNPKRKMNFQGIIIGLFSFLIIGIFHPIVIKGEYYFSKKIWPIFLLLGIIFIILSLNIKGQLLSALLGVTGFSCLWSIHELIEQEQRVKKGWFPKNPKRK

Secondary structure (DSSP, 8-state):
---HHHHHHHHHHHHHHHHHHHHHHHHHHHGGGGHHHHHHHHHHHHHHHHH---HHHHHHHHHHHHHHHHHHHHHHHHHHHHHTTSSPPPTT--/---HHHHHHHHHHHHHHHHHHHHHHHHHHHGGGGHHHHHHHHHHHHHHHHH---HHHHHHHHHHHHHHHHHHHHHHHHHHHHHTTSS---TT--

InterPro domains:
  IPR027890 Protein of unknown function DUF4491 [PF14898] (2-93)

pLDDT: mean 96.44, std 4.11, range [65.81, 98.88]